Protein AF-0000000087012483 (afdb_homodimer)

Solvent-accessible surface area (backbone atoms only — not comparable to full-atom values): 18911 Å² total; per-residue (Å²): 105,86,63,21,48,59,68,62,51,49,51,54,40,42,76,71,65,31,48,69,44,49,36,60,58,48,49,50,57,49,41,77,72,64,53,55,91,88,57,47,68,70,56,48,56,51,48,49,29,72,75,67,32,78,27,38,59,44,54,59,42,57,66,71,64,53,92,84,65,82,42,78,41,77,44,74,79,42,26,54,54,24,52,55,52,50,44,75,79,40,86,75,82,41,72,32,49,40,30,27,54,71,58,17,49,50,57,53,50,68,69,42,58,88,79,49,81,71,51,69,64,56,55,50,52,52,51,50,50,44,37,71,58,26,29,13,45,40,53,66,57,16,62,40,74,46,71,42,80,74,53,72,67,57,35,50,52,56,50,51,54,51,51,54,62,71,73,102,104,87,65,20,50,60,69,60,51,49,50,54,40,43,75,73,66,30,48,71,47,49,34,62,58,48,50,48,56,50,40,77,74,64,53,56,91,88,56,48,69,71,56,46,55,50,49,48,30,72,73,66,31,77,27,38,59,44,54,59,43,56,67,70,63,52,92,83,64,81,43,76,41,78,44,73,79,42,26,53,53,24,52,56,52,47,43,76,80,40,85,75,83,42,74,33,52,41,32,28,55,70,58,17,51,50,57,52,48,69,71,40,58,88,80,49,84,71,51,69,64,57,56,51,49,52,50,51,50,44,36,72,58,26,30,11,45,40,54,65,57,17,61,41,75,46,71,43,80,76,53,72,68,57,33,50,53,56,50,50,55,52,51,54,63,71,72,104

Nearest PDB structures (foldseek):
  3lw7-assembly1_A  TM=9.403E-01  e=5.643E-17  Saccharolobus solfataricus 98/2
  3h0k-assembly1_A  TM=9.373E-01  e=6.757E-15  Saccharolobus solfataricus
  3h0k-assembly1_B  TM=9.427E-01  e=9.631E-15  Saccharolobus solfataricus
  6pk5-assembly1_C  TM=5.497E-01  e=5.421E-04  Methanotorris igneus
  6pk5-assembly2_F  TM=5.329E-01  e=7.727E-04  Methanotorris igneus

pLDDT: mean 94.52, std 8.35, range [51.34, 98.75]

InterPro domains:
  IPR027417 P-loop containing nucleoside triphosphate hydrolase [G3DSA:3.40.50.300] (1-167)
  IPR027417 P-loop containing nucleoside triphosphate hydrolase [SSF52540] (1-166)

Sequence (336 aa):
MPGSGKTLFANILREKGFYVISMGDVLRKRYEKEAKIGERMMDFAKRIREIYGEGVVARLSMEEITPTMSRIAFEGVRSLAEVDEFRRLGNPIIIAIHSPPSLRYQRMISRMRPDDSKNIEDLRRRDLDEIRLGIGGVIALADYIIINDSTIDEFKKRAEEIILRITKMPGSGKTLFANILREKGFYVISMGDVLRKRYEKEAKIGERMMDFAKRIREIYGEGVVARLSMEEITPTMSRIAFEGVRSLAEVDEFRRLGNPIIIAIHSPPSLRYQRMISRMRPDDSKNIEDLRRRDLDEIRLGIGGVIALADYIIINDSTIDEFKKRAEEIILRITK

Structure (mmCIF, N/CA/C/O backbone):
data_AF-0000000087012483-model_v1
#
loop_
_entity.id
_entity.type
_entity.pdbx_description
1 polymer 'AAA family ATPase'
#
loop_
_atom_site.group_PDB
_atom_site.id
_atom_site.type_symbol
_atom_site.label_atom_id
_atom_site.label_alt_id
_atom_site.label_comp_id
_atom_site.label_asym_id
_atom_site.label_entity_id
_atom_site.label_seq_id
_atom_site.pdbx_PDB_ins_code
_atom_site.Cartn_x
_atom_site.Cartn_y
_atom_site.Cartn_z
_atom_site.occupancy
_atom_site.B_iso_or_equiv
_atom_site.auth_seq_id
_atom_site.auth_comp_id
_atom_site.auth_asym_id
_atom_site.auth_atom_id
_atom_site.pdbx_PDB_model_num
ATOM 1 N N . MET A 1 1 ? -5.363 -6.18 -4.125 1 96.69 1 MET A N 1
ATOM 2 C CA . MET A 1 1 ? -6.668 -6.062 -3.477 1 96.69 1 MET A CA 1
ATOM 3 C C . MET A 1 1 ? -7.766 -6.672 -4.344 1 96.69 1 MET A C 1
ATOM 5 O O . MET A 1 1 ? -7.66 -6.68 -5.57 1 96.69 1 MET A O 1
ATOM 9 N N . PRO A 1 2 ? -8.828 -7.242 -3.717 1 94.69 2 PRO A N 1
ATOM 10 C CA . PRO A 1 2 ? -9.922 -7.793 -4.512 1 94.69 2 PRO A CA 1
ATOM 11 C C . PRO A 1 2 ? -10.547 -6.766 -5.449 1 94.69 2 PRO A C 1
ATOM 13 O O . PRO A 1 2 ? -10.781 -5.621 -5.051 1 94.69 2 PRO A O 1
ATOM 16 N N . GLY A 1 3 ? -10.734 -7.145 -6.688 1 94.94 3 GLY A N 1
ATOM 17 C CA . GLY A 1 3 ? -11.398 -6.273 -7.645 1 94.94 3 GLY A CA 1
ATOM 18 C C . GLY A 1 3 ? -10.453 -5.316 -8.336 1 94.94 3 GLY A C 1
ATOM 19 O O . GLY A 1 3 ? -10.883 -4.484 -9.141 1 94.94 3 GLY A O 1
ATOM 20 N N . SER A 1 4 ? -9.141 -5.402 -8.109 1 97.31 4 SER A N 1
ATOM 21 C CA . SER A 1 4 ? -8.18 -4.438 -8.633 1 97.31 4 SER A CA 1
ATOM 22 C C . SER A 1 4 ? -7.801 -4.754 -10.078 1 97.31 4 SER A C 1
ATOM 24 O O . SER A 1 4 ? -7.238 -3.908 -10.773 1 97.31 4 SER A O 1
ATOM 26 N N . GLY A 1 5 ? -8.008 -5.992 -10.578 1 96.12 5 GLY A N 1
ATOM 27 C CA . GLY A 1 5 ? -7.645 -6.375 -11.938 1 96.12 5 GLY A CA 1
ATOM 28 C C . GLY A 1 5 ? -6.418 -7.266 -12 1 96.12 5 GLY A C 1
ATOM 29 O O . GLY A 1 5 ? -5.797 -7.402 -13.055 1 96.12 5 GLY A O 1
ATOM 30 N N . LYS A 1 6 ? -6.059 -7.906 -10.93 1 95.88 6 LYS A N 1
ATOM 31 C CA . LYS A 1 6 ? -4.891 -8.781 -10.875 1 95.88 6 LYS A CA 1
ATOM 32 C C . LYS A 1 6 ? -5.035 -9.961 -11.828 1 95.88 6 LYS A C 1
ATOM 34 O O . LYS A 1 6 ? -4.07 -10.367 -12.477 1 95.88 6 LYS A O 1
ATOM 39 N N . THR A 1 7 ? -6.223 -10.539 -11.844 1 93.56 7 THR A N 1
ATOM 40 C CA . THR A 1 7 ? -6.465 -11.664 -12.734 1 93.56 7 THR A CA 1
ATOM 41 C C . THR A 1 7 ? -6.312 -11.25 -14.188 1 93.56 7 THR A C 1
ATOM 43 O O . THR A 1 7 ? -5.746 -11.984 -15 1 93.56 7 THR A O 1
ATOM 46 N N . LEU A 1 8 ? -6.848 -10.055 -14.484 1 96.19 8 LEU A N 1
ATOM 47 C CA . LEU A 1 8 ? -6.668 -9.508 -15.828 1 96.19 8 LEU A CA 1
ATOM 48 C C . LEU A 1 8 ? -5.184 -9.375 -16.156 1 96.19 8 LEU A C 1
ATOM 50 O O . LEU A 1 8 ? -4.754 -9.758 -17.25 1 96.19 8 LEU A O 1
ATOM 54 N N . PHE A 1 9 ? -4.41 -8.852 -15.273 1 98.5 9 PHE A N 1
ATOM 55 C CA . PHE A 1 9 ? -2.973 -8.711 -15.484 1 98.5 9 PHE A CA 1
ATOM 56 C C . PHE A 1 9 ? -2.316 -10.07 -15.664 1 98.5 9 PHE A C 1
ATOM 58 O O . PHE A 1 9 ? -1.442 -10.234 -16.516 1 98.5 9 PHE A O 1
ATOM 65 N N . ALA A 1 10 ? -2.703 -11.07 -14.852 1 97.94 10 ALA A N 1
ATOM 66 C CA . ALA A 1 10 ? -2.184 -12.43 -14.953 1 97.94 10 ALA A CA 1
ATOM 67 C C . ALA A 1 10 ? -2.41 -13 -16.359 1 97.94 10 ALA A C 1
ATOM 69 O O . ALA A 1 10 ? -1.522 -13.641 -16.922 1 97.94 10 ALA A O 1
ATOM 70 N N . ASN A 1 11 ? -3.543 -12.727 -16.859 1 97.88 11 ASN A N 1
ATOM 71 C CA . ASN A 1 11 ? -3.852 -13.195 -18.203 1 97.88 11 ASN A CA 1
ATOM 72 C C . ASN A 1 11 ? -2.951 -12.531 -19.234 1 97.88 11 ASN A C 1
ATOM 74 O O . ASN A 1 11 ? -2.494 -13.188 -20.172 1 97.88 11 ASN A O 1
ATOM 78 N N . ILE A 1 12 ? -2.73 -11.25 -19.125 1 98.25 12 ILE A N 1
ATOM 79 C CA . ILE A 1 12 ? -1.842 -10.523 -20.031 1 98.25 12 ILE A CA 1
ATOM 80 C C . ILE A 1 12 ? -0.433 -11.109 -19.938 1 98.25 12 ILE A C 1
ATOM 82 O O . ILE A 1 12 ? 0.234 -11.289 -20.969 1 98.25 12 ILE A O 1
ATOM 86 N N . LEU A 1 13 ? 0.025 -11.453 -18.703 1 98.31 13 LEU A N 1
ATOM 87 C CA . LEU A 1 13 ? 1.33 -12.078 -18.531 1 98.31 13 LEU A CA 1
ATOM 88 C C . LEU A 1 13 ? 1.405 -13.406 -19.266 1 98.31 13 LEU A C 1
ATOM 90 O O . LEU A 1 13 ? 2.4 -13.695 -19.938 1 98.31 13 LEU A O 1
ATOM 94 N N . ARG A 1 14 ? 0.333 -14.188 -19.156 1 97.81 14 ARG A N 1
ATOM 95 C CA . ARG A 1 14 ? 0.292 -15.461 -19.859 1 97.81 14 ARG A CA 1
ATOM 96 C C . ARG A 1 14 ? 0.418 -15.266 -21.375 1 97.81 14 ARG A C 1
ATOM 98 O O . ARG A 1 14 ? 1.169 -15.984 -22.031 1 97.81 14 ARG A O 1
ATOM 105 N N . GLU A 1 15 ? -0.312 -14.289 -21.859 1 97.25 15 GLU A N 1
ATOM 106 C CA . GLU A 1 15 ? -0.27 -13.977 -23.281 1 97.25 15 GLU A CA 1
ATOM 107 C C . GLU A 1 15 ? 1.135 -13.57 -23.719 1 97.25 15 GLU A C 1
ATOM 109 O O . GLU A 1 15 ? 1.497 -13.719 -24.875 1 97.25 15 GLU A O 1
ATOM 114 N N . LYS A 1 16 ? 1.939 -13.047 -22.797 1 96.5 16 LYS A N 1
ATOM 115 C CA . LYS A 1 16 ? 3.293 -12.594 -23.094 1 96.5 16 LYS A CA 1
ATOM 116 C C . LYS A 1 16 ? 4.32 -13.68 -22.797 1 96.5 16 LYS A C 1
ATOM 118 O O . LYS A 1 16 ? 5.523 -13.414 -22.766 1 96.5 16 LYS A O 1
ATOM 123 N N . GLY A 1 17 ? 3.9 -14.898 -22.469 1 95.69 17 GLY A N 1
ATOM 124 C CA . GLY A 1 17 ? 4.781 -16.047 -22.359 1 95.69 17 GLY A CA 1
ATOM 125 C C . GLY A 1 17 ? 5.191 -16.375 -20.938 1 95.69 17 GLY A C 1
ATOM 126 O O . GLY A 1 17 ? 6.051 -17.219 -20.719 1 95.69 17 GLY A O 1
ATOM 127 N N . PHE A 1 18 ? 4.605 -15.734 -19.969 1 97.75 18 PHE A N 1
ATOM 128 C CA . PHE A 1 18 ? 4.914 -16.047 -18.578 1 97.75 18 PHE A CA 1
ATOM 129 C C . PHE A 1 18 ? 4.141 -17.281 -18.109 1 97.75 18 PHE A C 1
ATOM 131 O O . PHE A 1 18 ? 2.98 -17.469 -18.484 1 97.75 18 PHE A O 1
ATOM 138 N N . TYR A 1 19 ? 4.773 -18.062 -17.344 1 97.94 19 TYR A N 1
ATOM 139 C CA . TYR A 1 19 ? 4.07 -19.047 -16.531 1 97.94 19 TYR A CA 1
ATOM 140 C C . TYR A 1 19 ? 3.529 -18.422 -15.258 1 97.94 19 TYR A C 1
ATOM 142 O O . TYR A 1 19 ? 4.301 -18 -14.391 1 97.94 19 TYR A O 1
ATOM 150 N N . VAL A 1 20 ? 2.232 -18.359 -15.141 1 98.38 20 VAL A N 1
ATOM 151 C CA . VAL A 1 20 ? 1.621 -17.703 -13.984 1 98.38 20 VAL A CA 1
ATOM 152 C C . VAL A 1 20 ? 1.144 -18.766 -12.992 1 98.38 20 VAL A C 1
ATOM 154 O O . VAL A 1 20 ? 0.352 -19.641 -13.344 1 98.38 20 VAL A O 1
ATOM 157 N N . ILE A 1 21 ? 1.655 -18.688 -11.789 1 98.31 21 ILE A N 1
ATOM 158 C CA . ILE A 1 21 ? 1.234 -19.547 -10.688 1 98.31 21 ILE A CA 1
ATOM 159 C C . ILE A 1 21 ? 0.296 -18.781 -9.766 1 98.31 21 ILE A C 1
ATOM 161 O O . ILE A 1 21 ? 0.705 -17.812 -9.117 1 98.31 21 ILE A O 1
ATOM 165 N N . SER A 1 22 ? -0.924 -19.188 -9.75 1 98.12 22 SER A N 1
ATOM 166 C CA . SER A 1 22 ? -1.911 -18.609 -8.852 1 98.12 22 SER A CA 1
ATOM 167 C C . SER A 1 22 ? -1.77 -19.156 -7.434 1 98.12 22 SER A C 1
ATOM 169 O O . SER A 1 22 ? -2.027 -20.344 -7.191 1 98.12 22 SER A O 1
ATOM 171 N N . MET A 1 23 ? -1.488 -18.266 -6.539 1 98.12 23 MET A N 1
ATOM 172 C CA . MET A 1 23 ? -1.256 -18.703 -5.164 1 98.12 23 MET A CA 1
ATOM 173 C C . MET A 1 23 ? -2.557 -19.156 -4.508 1 98.1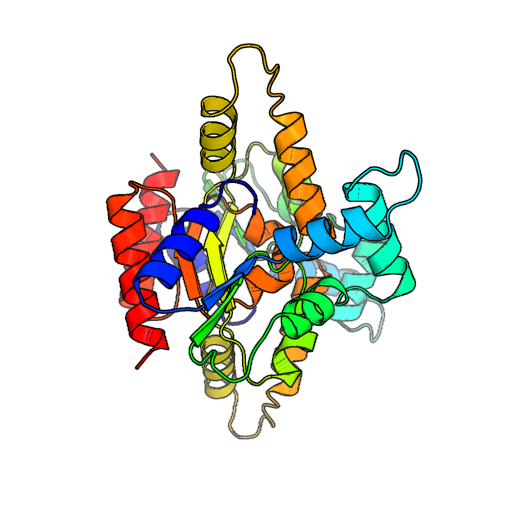2 23 MET A C 1
ATOM 175 O O . MET A 1 23 ? -2.553 -20.047 -3.662 1 98.12 23 MET A O 1
ATOM 179 N N . GLY A 1 24 ? -3.629 -18.547 -4.922 1 96.94 24 GLY A N 1
ATOM 180 C CA . GLY A 1 24 ? -4.926 -19 -4.457 1 96.94 24 GLY A CA 1
ATOM 181 C C . GLY A 1 24 ? -5.246 -20.422 -4.887 1 96.94 24 GLY A C 1
ATOM 182 O O . GLY A 1 24 ? -5.781 -21.203 -4.098 1 96.94 24 GLY A O 1
ATOM 183 N N . ASP A 1 25 ? -4.926 -20.734 -6.133 1 97.38 25 ASP A N 1
ATOM 184 C CA . ASP A 1 25 ? -5.152 -22.078 -6.645 1 97.38 25 ASP A CA 1
ATOM 185 C C . ASP A 1 25 ? -4.301 -23.094 -5.891 1 97.38 25 ASP A C 1
ATOM 187 O O . ASP A 1 25 ? -4.766 -24.203 -5.582 1 97.38 25 ASP A O 1
ATOM 191 N N . VAL A 1 26 ? -3.086 -22.703 -5.625 1 98.06 26 VAL A N 1
ATOM 192 C CA . VAL A 1 26 ? -2.186 -23.594 -4.891 1 98.06 26 VAL A CA 1
ATOM 193 C C . VAL A 1 26 ? -2.754 -23.875 -3.502 1 98.06 26 VAL A C 1
ATOM 195 O O . VAL A 1 26 ? -2.764 -25.016 -3.045 1 98.06 26 VAL A O 1
ATOM 198 N N . LEU A 1 27 ? -3.209 -22.812 -2.83 1 97.75 27 LEU A N 1
ATOM 199 C CA . LEU A 1 27 ? -3.811 -22.953 -1.508 1 97.75 27 LEU A CA 1
ATOM 200 C C . LEU A 1 27 ? -5.051 -23.844 -1.568 1 97.75 27 LEU A C 1
ATOM 202 O O . LEU A 1 27 ? -5.258 -24.688 -0.693 1 97.75 27 LEU A O 1
ATOM 206 N N . ARG A 1 28 ? -5.852 -23.625 -2.576 1 97.5 28 ARG A N 1
ATOM 207 C CA . ARG A 1 28 ? -7.066 -24.406 -2.746 1 97.5 28 ARG A CA 1
ATOM 208 C C . ARG A 1 28 ? -6.738 -25.891 -2.908 1 97.5 28 ARG A C 1
ATOM 210 O O . ARG A 1 28 ? -7.398 -26.75 -2.314 1 97.5 28 ARG A O 1
ATOM 217 N N . LYS A 1 29 ? -5.773 -26.188 -3.75 1 97.31 29 LYS A N 1
ATOM 218 C CA . LYS A 1 29 ? -5.336 -27.562 -3.938 1 97.31 29 LYS A CA 1
ATOM 219 C C . LYS A 1 29 ? -4.941 -28.203 -2.607 1 97.31 29 LYS A C 1
ATOM 221 O O . LYS A 1 29 ? -5.309 -29.344 -2.326 1 97.31 29 LYS A O 1
ATOM 226 N N . ARG A 1 30 ? -4.191 -27.469 -1.792 1 97.12 30 ARG A N 1
ATOM 227 C CA . ARG A 1 30 ? -3.768 -27.969 -0.486 1 97.12 30 ARG A CA 1
ATOM 228 C C . ARG A 1 30 ? -4.961 -28.141 0.447 1 97.12 30 ARG A C 1
ATOM 230 O O . ARG A 1 30 ? -5.023 -29.109 1.216 1 97.12 30 ARG A O 1
ATOM 237 N N . TYR A 1 31 ? -5.836 -27.203 0.413 1 97.56 31 TYR A N 1
ATOM 238 C CA . TYR A 1 31 ? -7.07 -27.25 1.192 1 97.56 31 TYR A CA 1
ATOM 239 C C . TYR A 1 31 ? -7.844 -28.531 0.907 1 97.56 31 TYR A C 1
ATOM 241 O O . TYR A 1 31 ? -8.289 -29.219 1.832 1 97.56 31 TYR A O 1
ATOM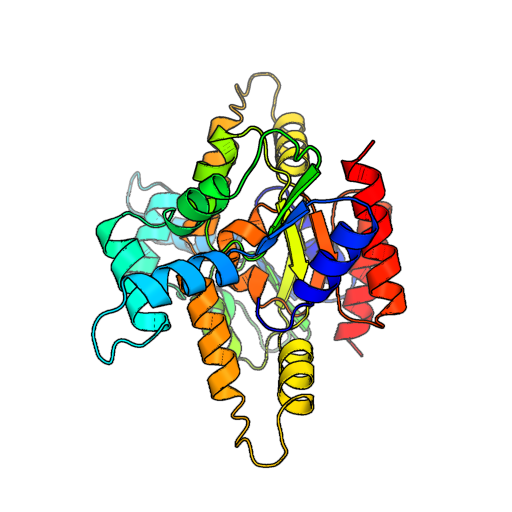 249 N N . GLU A 1 32 ? -8.055 -28.875 -0.332 1 96.94 32 GLU A N 1
ATOM 250 C CA . GLU A 1 32 ? -8.805 -30.062 -0.75 1 96.94 32 GLU A CA 1
ATOM 251 C C . GLU A 1 32 ? -8.164 -31.328 -0.204 1 96.94 32 GLU A C 1
ATOM 253 O O . GLU A 1 32 ? -8.859 -32.312 0.068 1 96.94 32 GLU A O 1
ATOM 258 N N . LYS A 1 33 ? -6.926 -31.281 0.022 1 95.81 33 LYS A N 1
ATOM 259 C CA . LYS A 1 33 ? -6.191 -32.469 0.445 1 95.81 33 LYS A CA 1
ATOM 260 C C . LYS A 1 33 ? -6.141 -32.562 1.967 1 95.81 33 LYS A C 1
ATOM 262 O O . LYS A 1 33 ? -6.184 -33.656 2.523 1 95.81 33 LYS A O 1
ATOM 267 N N . GLU A 1 34 ? -6.066 -31.391 2.619 1 96 34 GLU A N 1
ATOM 268 C CA . GLU A 1 34 ? -5.645 -31.453 4.016 1 96 34 GLU A CA 1
ATOM 269 C C . GLU A 1 34 ? -6.695 -30.828 4.934 1 96 34 GLU A C 1
ATOM 271 O O . GLU A 1 34 ? -6.578 -30.906 6.156 1 96 34 GLU A O 1
ATOM 276 N N . ALA A 1 35 ? -7.668 -30.203 4.352 1 95.38 35 ALA A N 1
ATOM 277 C CA . ALA A 1 35 ? -8.633 -29.516 5.199 1 95.38 35 ALA A CA 1
ATOM 278 C C . ALA A 1 35 ? -9.352 -30.484 6.121 1 95.38 35 ALA A C 1
ATOM 280 O O . ALA A 1 35 ? -9.625 -31.625 5.742 1 95.38 35 ALA A O 1
ATOM 281 N N . LYS A 1 36 ? -9.688 -30.047 7.324 1 95.25 36 LYS A N 1
ATOM 282 C CA . LYS A 1 36 ? -10.531 -30.812 8.234 1 95.25 36 LYS A CA 1
ATOM 283 C C . LYS A 1 36 ? -11.984 -30.812 7.785 1 95.25 36 LYS A C 1
ATOM 285 O O . LYS A 1 36 ? -12.406 -29.922 7.047 1 95.25 36 LYS A O 1
ATOM 290 N N . ILE A 1 37 ? -12.711 -31.734 8.312 1 94.25 37 ILE A N 1
ATOM 291 C CA . ILE A 1 37 ? -14.125 -31.812 7.969 1 94.25 37 ILE A CA 1
ATOM 292 C C . ILE A 1 37 ? -14.836 -30.531 8.438 1 94.25 37 ILE A C 1
ATOM 294 O O . ILE A 1 37 ? -14.75 -30.172 9.609 1 94.25 37 ILE A O 1
ATOM 298 N N . GLY A 1 38 ? -15.445 -29.875 7.48 1 94.38 38 GLY A N 1
ATOM 299 C CA . GLY A 1 38 ? -16.234 -28.703 7.812 1 94.38 38 GLY A CA 1
ATOM 300 C C . GLY A 1 38 ? -15.406 -27.422 7.879 1 94.38 38 GLY A C 1
ATOM 301 O O . GLY A 1 38 ? -15.938 -26.344 8.109 1 94.38 38 GLY A O 1
ATOM 302 N N . GLU A 1 39 ? -14.133 -27.547 7.711 1 96.31 39 GLU A N 1
ATOM 303 C CA . GLU A 1 39 ? -13.25 -26.391 7.754 1 96.31 39 GLU A CA 1
ATOM 304 C C . GLU A 1 39 ? -13.438 -25.5 6.523 1 96.31 39 GLU A C 1
ATOM 306 O O . GLU A 1 39 ? -13.414 -26 5.395 1 96.31 39 GLU A O 1
ATOM 311 N N . ARG A 1 40 ? -13.664 -24.281 6.863 1 94.62 40 ARG A N 1
ATOM 312 C CA . ARG A 1 40 ? -13.766 -23.344 5.758 1 94.62 40 ARG A CA 1
ATOM 313 C C . ARG A 1 40 ? -12.383 -22.984 5.211 1 94.62 40 ARG A C 1
ATOM 315 O O . ARG A 1 40 ? -11.383 -23.094 5.926 1 94.62 40 ARG A O 1
ATOM 322 N N . MET A 1 41 ? -12.297 -22.5 3.963 1 93.94 41 MET A N 1
ATOM 323 C CA . MET A 1 41 ? -11.047 -22.156 3.291 1 93.94 41 MET A CA 1
ATOM 324 C C . MET A 1 41 ? -10.289 -21.094 4.07 1 93.94 41 MET A C 1
ATOM 326 O O . MET A 1 41 ? -9.07 -21.188 4.25 1 93.94 41 MET A O 1
ATOM 330 N N . MET A 1 42 ? -11.016 -20.109 4.469 1 91.19 42 MET A N 1
ATOM 331 C CA . MET A 1 42 ? -10.398 -19.016 5.199 1 91.19 42 MET A CA 1
ATOM 332 C C . MET A 1 42 ? -9.781 -19.5 6.504 1 91.19 42 MET A C 1
ATOM 334 O O . MET A 1 42 ? -8.703 -19.062 6.891 1 91.19 42 MET A O 1
ATOM 338 N N . ASP A 1 43 ? -10.453 -20.391 7.152 1 94.94 43 ASP A N 1
ATOM 339 C CA . ASP A 1 43 ? -9.938 -20.953 8.398 1 94.94 43 ASP A CA 1
ATOM 340 C C . ASP A 1 43 ? -8.719 -21.828 8.133 1 94.94 43 ASP A C 1
ATOM 342 O O . ASP A 1 43 ? -7.766 -21.828 8.914 1 94.94 43 ASP A O 1
ATOM 346 N N . PHE A 1 44 ? -8.82 -22.609 7.078 1 97.25 44 PHE A N 1
ATOM 347 C CA . PHE A 1 44 ? -7.691 -23.438 6.68 1 97.25 44 PHE A CA 1
ATOM 348 C C . PHE A 1 44 ? -6.469 -22.578 6.391 1 97.25 44 PHE A C 1
ATOM 350 O O . PHE A 1 44 ? -5.367 -22.875 6.863 1 97.25 44 PHE A O 1
ATOM 357 N N . ALA A 1 45 ? -6.645 -21.5 5.637 1 96.38 45 ALA A N 1
ATOM 358 C CA . ALA A 1 45 ? -5.566 -20.578 5.301 1 96.38 45 ALA A CA 1
ATOM 359 C C . ALA A 1 45 ? -4.914 -2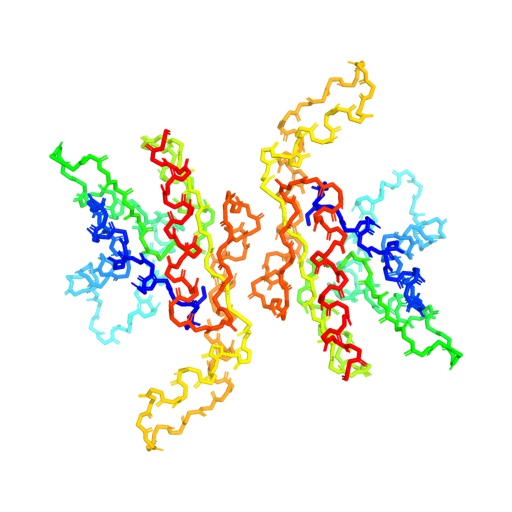0.016 6.559 1 96.38 45 ALA A C 1
ATOM 361 O O . ALA A 1 45 ? -3.688 -19.953 6.652 1 96.38 45 ALA A O 1
ATOM 362 N N . LYS A 1 46 ? -5.734 -19.641 7.465 1 95.38 46 LYS A N 1
ATOM 363 C CA . LYS A 1 46 ? -5.242 -19.109 8.734 1 95.38 46 LYS A CA 1
ATOM 364 C C . LYS A 1 46 ? -4.453 -20.156 9.5 1 95.38 46 LYS A C 1
ATOM 366 O O . LYS A 1 46 ? -3.363 -19.891 10.008 1 95.38 46 LYS A O 1
ATOM 371 N N . ARG A 1 47 ? -5.023 -21.344 9.547 1 96.69 47 ARG A N 1
ATOM 372 C CA . ARG A 1 47 ? -4.41 -22.438 10.297 1 96.69 47 ARG A CA 1
ATOM 373 C C . ARG A 1 47 ? -3.031 -22.781 9.734 1 96.69 47 ARG A C 1
ATOM 375 O O . ARG A 1 47 ? -2.064 -22.906 10.492 1 96.69 47 ARG A O 1
ATOM 382 N N . ILE A 1 48 ? -2.887 -22.922 8.469 1 97 48 ILE A N 1
ATOM 383 C CA . ILE A 1 48 ? -1.611 -23.344 7.902 1 97 48 ILE A CA 1
ATOM 384 C C . ILE A 1 48 ? -0.576 -22.234 8.086 1 97 48 ILE A C 1
ATOM 386 O O . ILE A 1 48 ? 0.611 -22.516 8.273 1 97 48 ILE A O 1
ATOM 390 N N . ARG A 1 49 ? -0.954 -20.984 8.039 1 96.81 49 ARG A N 1
ATOM 391 C CA . ARG A 1 49 ? -0.035 -19.875 8.312 1 96.81 49 ARG A CA 1
ATOM 392 C C . ARG A 1 49 ? 0.426 -19.906 9.766 1 96.81 49 ARG A C 1
ATOM 394 O O . ARG A 1 49 ? 1.581 -19.594 10.062 1 96.81 49 ARG A O 1
ATOM 401 N N . GLU A 1 50 ? -0.493 -20.234 10.68 1 96.75 50 GLU A N 1
ATOM 402 C CA . GLU A 1 50 ? -0.156 -20.328 12.094 1 96.75 50 GLU A CA 1
ATOM 403 C C . GLU A 1 50 ? 0.847 -21.453 12.352 1 96.75 50 GLU A C 1
ATOM 405 O O . GLU A 1 50 ? 1.765 -21.312 13.156 1 96.75 50 GLU A O 1
ATOM 410 N N . ILE A 1 51 ? 0.659 -22.531 1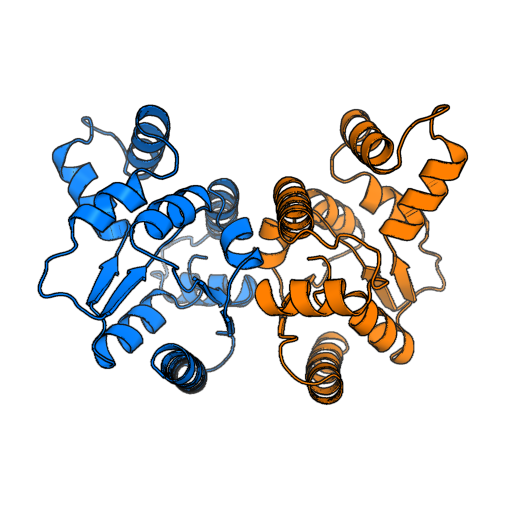1.633 1 97 51 ILE A N 1
ATOM 411 C CA . ILE A 1 51 ? 1.471 -23.719 11.852 1 97 51 ILE A CA 1
ATOM 412 C C . ILE A 1 51 ? 2.805 -23.578 11.125 1 97 51 ILE A C 1
ATOM 414 O O . ILE A 1 51 ? 3.861 -23.875 11.688 1 97 51 ILE A O 1
ATOM 418 N N . TYR A 1 52 ? 2.795 -23.109 9.859 1 97.56 52 TYR A N 1
ATOM 419 C CA . TYR A 1 52 ? 3.975 -23.219 9.008 1 97.56 52 TYR A CA 1
ATOM 420 C C . TYR A 1 52 ? 4.59 -21.859 8.75 1 97.56 52 TYR A C 1
ATOM 422 O O . TYR A 1 52 ? 5.648 -21.75 8.125 1 97.56 52 TYR A O 1
ATOM 430 N N . GLY A 1 53 ? 3.953 -20.781 9.219 1 97.56 53 GLY A N 1
ATOM 431 C CA . GLY A 1 53 ? 4.465 -19.422 9.039 1 97.56 53 GLY A CA 1
ATOM 432 C C . GLY A 1 53 ? 3.748 -18.656 7.949 1 97.56 53 GLY A C 1
ATOM 433 O O . GLY A 1 53 ? 3.084 -19.25 7.098 1 97.56 53 GLY A O 1
ATOM 434 N N . GLU A 1 54 ? 3.941 -17.359 7.922 1 97.31 54 GLU A N 1
ATOM 435 C CA . GLU A 1 54 ? 3.217 -16.453 7.043 1 97.31 54 GLU A CA 1
ATOM 436 C C . GLU A 1 54 ? 3.627 -16.641 5.586 1 97.31 54 GLU A C 1
ATOM 438 O O . GLU A 1 54 ? 2.9 -16.25 4.672 1 97.31 54 GLU A O 1
ATOM 443 N N . GLY A 1 55 ? 4.715 -17.266 5.34 1 98.19 55 GLY A N 1
ATOM 444 C CA . GLY A 1 55 ? 5.23 -17.453 3.992 1 98.19 55 GLY A CA 1
ATOM 445 C C . GLY A 1 55 ? 4.852 -18.781 3.383 1 98.19 55 GLY A C 1
ATOM 446 O O . GLY A 1 55 ? 5.316 -19.125 2.295 1 98.19 55 GLY A O 1
ATOM 447 N N . VAL A 1 56 ? 4 -19.531 4.027 1 98.38 56 VAL A N 1
ATOM 448 C CA . VAL A 1 56 ? 3.773 -20.938 3.684 1 98.38 56 VAL A CA 1
ATOM 449 C C . VAL A 1 56 ? 3.178 -21.031 2.281 1 98.38 56 VAL A C 1
ATOM 451 O O . VAL A 1 56 ? 3.549 -21.906 1.501 1 98.38 56 VAL A O 1
ATOM 454 N N . VAL A 1 57 ? 2.271 -20.188 1.941 1 98.38 57 VAL A N 1
ATOM 455 C CA . VAL A 1 57 ? 1.611 -20.281 0.644 1 98.38 57 VAL A CA 1
ATOM 456 C C . VAL A 1 57 ? 2.617 -20 -0.471 1 98.38 57 VAL A C 1
ATOM 458 O O . VAL A 1 57 ? 2.547 -20.609 -1.545 1 98.38 57 VAL A O 1
ATOM 461 N N . ALA A 1 58 ? 3.514 -19.078 -0.225 1 98.69 58 ALA A N 1
ATOM 462 C CA . ALA A 1 58 ? 4.594 -18.844 -1.177 1 98.69 58 ALA A CA 1
ATOM 463 C C . ALA A 1 58 ? 5.457 -20.078 -1.36 1 98.69 58 ALA A C 1
ATOM 465 O O . ALA A 1 58 ? 5.793 -20.453 -2.488 1 98.69 58 ALA A O 1
ATOM 466 N N . ARG A 1 59 ? 5.809 -20.734 -0.282 1 98.44 59 ARG A N 1
ATOM 467 C CA . ARG A 1 59 ? 6.613 -21.953 -0.363 1 98.44 59 ARG A CA 1
ATOM 468 C C . ARG A 1 59 ? 5.895 -23.031 -1.172 1 98.44 59 ARG A C 1
ATOM 470 O O . ARG A 1 59 ? 6.5 -23.672 -2.033 1 98.44 59 ARG A O 1
ATOM 477 N N . LEU A 1 60 ? 4.625 -23.203 -0.861 1 98.31 60 LEU A N 1
ATOM 478 C CA . LEU A 1 60 ? 3.822 -24.156 -1.616 1 98.31 60 LEU A CA 1
ATOM 479 C C . LEU A 1 60 ? 3.795 -23.797 -3.098 1 98.31 60 LEU A C 1
ATOM 481 O O . LEU A 1 60 ? 3.879 -24.672 -3.957 1 98.31 60 LEU A O 1
ATOM 485 N N . SER A 1 61 ? 3.686 -22.531 -3.398 1 98.62 61 SER A N 1
ATOM 486 C CA . SER A 1 61 ? 3.633 -22.062 -4.777 1 98.62 61 SER A CA 1
ATOM 487 C C . SER A 1 61 ? 4.945 -22.312 -5.504 1 98.62 61 SER A C 1
ATOM 489 O O . SER A 1 61 ? 4.949 -22.641 -6.691 1 98.62 61 SER A O 1
ATOM 491 N N . MET A 1 62 ? 6.031 -22.203 -4.805 1 98.06 62 MET A N 1
ATOM 492 C CA . MET A 1 62 ? 7.348 -22.438 -5.391 1 98.06 62 MET A CA 1
ATOM 493 C C . MET A 1 62 ? 7.516 -23.891 -5.781 1 98.06 62 MET A C 1
ATOM 495 O O . MET A 1 62 ? 8.273 -24.219 -6.699 1 98.06 62 MET A O 1
ATOM 499 N N . GLU A 1 63 ? 6.82 -24.75 -5.09 1 97.44 63 GLU A N 1
ATOM 500 C CA . GLU A 1 63 ? 6.875 -26.188 -5.395 1 97.44 63 GLU A CA 1
ATOM 501 C C . GLU A 1 63 ? 6.254 -26.484 -6.758 1 97.44 63 GLU A C 1
ATOM 503 O O . GLU A 1 63 ? 6.48 -27.547 -7.328 1 97.44 63 GLU A O 1
ATOM 508 N N . GLU A 1 64 ? 5.453 -25.547 -7.238 1 97.56 64 GLU A N 1
ATOM 509 C CA . GLU A 1 64 ? 4.797 -25.734 -8.523 1 97.56 64 GLU A CA 1
ATOM 510 C C . GLU A 1 64 ? 5.758 -25.469 -9.68 1 97.56 64 GLU A C 1
ATOM 512 O O . GLU A 1 64 ? 5.453 -25.781 -10.836 1 97.56 64 GLU A O 1
ATOM 517 N N . ILE A 1 65 ? 6.91 -24.891 -9.422 1 97.25 65 ILE A N 1
ATOM 518 C CA . ILE A 1 65 ? 7.879 -24.531 -10.445 1 97.25 65 ILE A CA 1
ATOM 519 C C . ILE A 1 65 ? 8.5 -25.797 -11.039 1 97.25 65 ILE A C 1
ATOM 521 O O . ILE A 1 65 ? 8.898 -26.703 -10.305 1 97.25 65 ILE A O 1
ATOM 525 N N . THR A 1 66 ? 8.602 -25.859 -12.336 1 95.94 66 THR A N 1
ATOM 526 C CA . THR A 1 66 ? 9.312 -26.922 -13.039 1 95.94 66 THR A CA 1
ATOM 527 C C . THR A 1 66 ? 10.539 -26.375 -13.758 1 95.94 66 THR A C 1
ATOM 529 O O . THR A 1 66 ? 10.602 -25.172 -14.062 1 95.94 66 THR A O 1
ATOM 532 N N . PRO A 1 67 ? 11.523 -27.172 -14.109 1 92.75 67 PRO A N 1
ATOM 533 C CA . PRO A 1 67 ? 12.75 -26.703 -14.758 1 92.75 67 PRO A CA 1
ATOM 534 C C . PRO A 1 67 ? 12.5 -26.078 -16.125 1 92.75 67 PRO A C 1
ATOM 536 O O . PRO A 1 67 ? 13.336 -25.328 -16.625 1 92.75 67 PRO A O 1
ATOM 539 N N . THR A 1 68 ? 11.422 -26.328 -16.703 1 92.88 68 THR A N 1
ATOM 540 C CA . THR A 1 68 ? 11.141 -25.859 -18.062 1 92.88 68 THR A CA 1
ATOM 541 C C . THR A 1 68 ? 10.57 -24.438 -18.016 1 92.88 68 THR A C 1
ATOM 543 O O . THR A 1 68 ? 10.484 -23.766 -19.047 1 92.88 68 THR A O 1
ATOM 546 N N . MET A 1 69 ? 10.188 -24.094 -16.812 1 93 69 MET A N 1
ATOM 547 C CA . MET A 1 69 ? 9.586 -22.766 -16.703 1 93 69 MET A CA 1
ATOM 548 C C . MET A 1 69 ? 10.664 -21.688 -16.672 1 93 69 MET A C 1
ATOM 550 O O . MET A 1 69 ? 11.594 -21.75 -15.859 1 93 69 MET A O 1
ATOM 554 N N . SER A 1 70 ? 10.617 -20.703 -17.562 1 88.31 70 SER A N 1
ATOM 555 C CA . SER A 1 70 ? 11.648 -19.672 -17.625 1 88.31 70 SER A CA 1
ATOM 556 C C . SER A 1 70 ? 11.109 -18.328 -17.141 1 88.31 70 SER A C 1
ATOM 558 O O . SER A 1 70 ? 11.828 -17.562 -16.484 1 88.31 70 SER A O 1
ATOM 560 N N . ARG A 1 71 ? 9.992 -17.922 -17.484 1 94.38 71 ARG A N 1
ATOM 561 C CA . ARG A 1 71 ? 9.352 -16.688 -17.047 1 94.38 71 ARG A CA 1
ATOM 562 C C . ARG A 1 71 ? 8.188 -16.969 -16.109 1 94.38 71 ARG A C 1
ATOM 564 O O . ARG A 1 71 ? 7.094 -17.344 -16.562 1 94.38 71 ARG A O 1
ATOM 571 N N . ILE A 1 72 ? 8.477 -16.75 -14.734 1 97.62 72 ILE A N 1
ATOM 572 C CA . ILE A 1 72 ? 7.496 -17.172 -13.742 1 97.62 72 ILE A CA 1
ATOM 573 C C . ILE A 1 72 ? 6.91 -15.938 -13.047 1 97.62 72 ILE A C 1
ATOM 575 O O . ILE A 1 72 ? 7.637 -15.008 -12.703 1 97.62 72 ILE A O 1
ATOM 579 N N . ALA A 1 73 ? 5.668 -15.922 -12.953 1 98.19 73 ALA A N 1
ATOM 580 C CA . ALA A 1 73 ? 4.965 -14.914 -12.164 1 98.19 73 ALA A CA 1
ATOM 581 C C . ALA A 1 73 ? 4.082 -15.562 -11.102 1 98.19 73 ALA A C 1
ATOM 583 O O . ALA A 1 73 ? 3.334 -16.5 -11.398 1 98.19 73 ALA A O 1
ATOM 584 N N . PHE A 1 74 ? 4.164 -15.109 -9.867 1 98.5 74 PHE A N 1
ATOM 585 C CA . PHE A 1 74 ? 3.268 -15.516 -8.797 1 98.5 74 PHE A CA 1
ATOM 586 C C . PHE A 1 74 ? 2.15 -14.5 -8.609 1 98.5 74 PHE A C 1
ATOM 588 O O . PHE A 1 74 ? 2.414 -13.312 -8.406 1 98.5 74 PHE A O 1
ATOM 595 N N . GLU A 1 75 ? 0.936 -14.898 -8.75 1 98.44 75 GLU A N 1
ATOM 596 C CA . GLU A 1 75 ?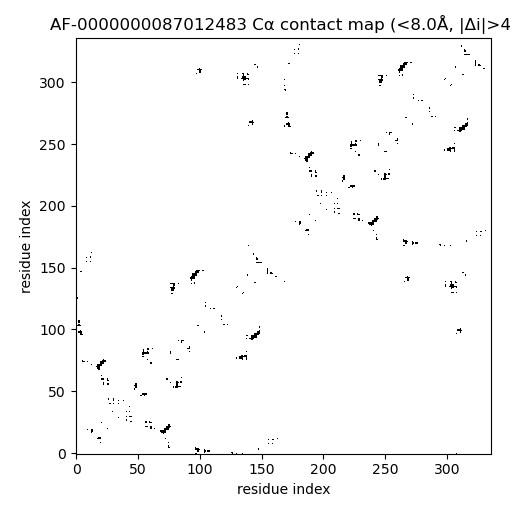 -0.231 -14.031 -8.609 1 98.44 75 GLU A CA 1
ATOM 597 C C . GLU A 1 75 ? -0.926 -14.25 -7.273 1 98.44 75 GLU A C 1
ATOM 599 O O . GLU A 1 75 ? -1.251 -15.383 -6.91 1 98.44 75 GLU A O 1
ATOM 604 N N . GLY A 1 76 ? -1.111 -13.188 -6.578 1 97.75 76 GLY A N 1
ATOM 605 C CA . GLY A 1 76 ? -1.88 -13.258 -5.348 1 97.75 76 GLY A CA 1
ATOM 606 C C . GLY A 1 76 ? -1.019 -13.195 -4.098 1 97.75 76 GLY A C 1
ATOM 607 O O . GLY A 1 76 ? -1.322 -13.836 -3.092 1 97.75 76 GLY A O 1
ATOM 608 N N . VAL A 1 77 ? 0.069 -12.492 -4.164 1 98.06 77 VAL A N 1
ATOM 609 C CA . VAL A 1 77 ? 0.924 -12.281 -3 1 98.06 77 VAL A CA 1
ATOM 610 C C . VAL A 1 77 ? 0.167 -11.477 -1.942 1 98.06 77 VAL A C 1
ATOM 612 O O . VAL A 1 77 ? -0.553 -10.531 -2.27 1 98.06 77 VAL A O 1
ATOM 615 N N . ARG A 1 78 ? 0.404 -11.852 -0.661 1 96.56 78 ARG A N 1
ATOM 616 C CA . ARG A 1 78 ? -0.448 -11.227 0.348 1 96.56 78 ARG A CA 1
ATOM 617 C C . ARG A 1 78 ? 0.389 -10.562 1.435 1 96.56 78 ARG A C 1
ATOM 619 O O . ARG A 1 78 ? -0.126 -9.766 2.221 1 96.56 78 ARG A O 1
ATOM 626 N N . SER A 1 79 ? 1.691 -10.875 1.526 1 97.75 79 SER A N 1
ATOM 627 C CA . SER A 1 79 ? 2.494 -10.32 2.615 1 97.75 79 SER A CA 1
ATOM 628 C C . SER A 1 79 ? 3.969 -10.25 2.232 1 97.75 79 SER A C 1
ATOM 630 O O . SER A 1 79 ? 4.398 -10.891 1.274 1 97.75 79 SER A O 1
ATOM 632 N N . LEU A 1 80 ? 4.691 -9.484 2.998 1 97.88 80 LEU A N 1
ATOM 633 C CA . LEU A 1 80 ? 6.129 -9.383 2.789 1 97.88 80 LEU A CA 1
ATOM 634 C C . LEU A 1 80 ? 6.824 -10.695 3.156 1 97.88 80 LEU A C 1
ATOM 636 O O . LEU A 1 80 ? 7.879 -11.016 2.607 1 97.88 80 LEU A O 1
ATOM 640 N N . ALA A 1 81 ? 6.27 -11.445 4.086 1 98 81 ALA A N 1
ATOM 641 C CA . ALA A 1 81 ? 6.816 -12.758 4.402 1 98 81 ALA A CA 1
ATOM 642 C C . ALA A 1 81 ? 6.848 -13.648 3.164 1 98 81 ALA A C 1
ATOM 644 O O . ALA A 1 81 ? 7.797 -14.414 2.965 1 98 81 ALA A O 1
ATOM 645 N N . GLU A 1 82 ? 5.82 -13.562 2.375 1 98.44 82 GLU A N 1
ATOM 646 C CA . GLU A 1 82 ? 5.777 -14.328 1.134 1 98.44 82 GLU A CA 1
ATOM 647 C C . GLU A 1 82 ? 6.824 -13.828 0.14 1 98.44 82 GLU A C 1
ATOM 649 O O . GLU A 1 82 ? 7.48 -14.633 -0.53 1 98.44 82 GLU A O 1
ATOM 654 N N . VAL A 1 83 ? 6.992 -12.531 0.042 1 98.38 83 VAL A N 1
ATOM 655 C CA . VAL A 1 83 ? 8.008 -11.938 -0.824 1 98.38 83 VAL A CA 1
ATOM 656 C C . VAL A 1 83 ? 9.391 -12.445 -0.412 1 98.38 83 VAL A C 1
ATOM 658 O O . VAL A 1 83 ? 10.219 -12.773 -1.266 1 98.38 83 VAL A O 1
ATOM 661 N N . ASP A 1 84 ? 9.609 -12.492 0.876 1 97.81 84 ASP A N 1
ATOM 662 C CA . ASP A 1 84 ? 10.891 -12.961 1.399 1 97.81 84 ASP A CA 1
ATOM 663 C C . ASP A 1 84 ? 11.156 -14.398 0.966 1 97.81 84 ASP A C 1
ATOM 665 O O . ASP A 1 84 ? 12.297 -14.758 0.653 1 97.81 84 ASP A O 1
ATOM 669 N N . GLU A 1 85 ? 10.156 -15.234 0.987 1 98.25 85 GLU A N 1
ATOM 670 C CA . GLU A 1 85 ? 10.328 -16.594 0.5 1 98.25 85 GLU A CA 1
ATOM 671 C C . GLU A 1 85 ? 10.773 -16.609 -0.958 1 98.25 85 GLU A C 1
ATOM 673 O O . GLU A 1 85 ? 11.656 -17.391 -1.335 1 98.25 85 GLU A O 1
ATOM 678 N N . PHE A 1 86 ? 10.172 -15.727 -1.774 1 98.12 86 PHE A N 1
ATOM 679 C CA . PHE A 1 86 ? 10.461 -15.695 -3.203 1 98.12 86 PHE A CA 1
ATOM 680 C C . PHE A 1 86 ? 11.891 -15.211 -3.453 1 98.12 86 PHE A C 1
ATOM 682 O O . PHE A 1 86 ? 12.453 -15.453 -4.523 1 98.12 86 PHE A O 1
ATOM 689 N N . ARG A 1 87 ? 12.469 -14.508 -2.545 1 96.69 87 ARG A N 1
ATOM 690 C CA . ARG A 1 87 ? 13.844 -14.031 -2.686 1 96.69 87 ARG A CA 1
ATOM 691 C C . ARG A 1 87 ? 14.82 -15.203 -2.744 1 96.69 87 ARG A C 1
ATOM 693 O O . ARG A 1 87 ? 15.953 -15.055 -3.209 1 96.69 87 ARG A O 1
ATOM 700 N N . ARG A 1 88 ? 14.383 -16.312 -2.238 1 94.44 88 ARG A N 1
ATOM 701 C CA . ARG A 1 88 ? 15.195 -17.531 -2.326 1 94.44 88 ARG A CA 1
ATOM 702 C C . ARG A 1 88 ? 15.398 -17.938 -3.777 1 94.44 88 ARG A C 1
ATOM 704 O O . ARG A 1 88 ? 16.344 -18.672 -4.094 1 94.44 88 ARG A O 1
ATOM 711 N N . LEU A 1 89 ? 14.508 -17.547 -4.629 1 94.12 89 LEU A N 1
ATOM 712 C CA . LEU A 1 89 ? 14.578 -17.875 -6.051 1 94.12 89 LEU A CA 1
ATOM 713 C C . LEU A 1 89 ? 15.391 -16.828 -6.809 1 94.12 89 LEU A C 1
ATOM 715 O O . LEU A 1 89 ? 15.812 -17.078 -7.941 1 94.12 89 LEU A O 1
ATOM 719 N N . GLY A 1 90 ? 15.586 -15.742 -6.293 1 92.5 90 GLY A N 1
ATOM 720 C CA . GLY A 1 90 ? 16.203 -14.57 -6.902 1 92.5 90 GLY A CA 1
ATOM 721 C C . GLY A 1 90 ? 15.578 -13.266 -6.453 1 92.5 90 GLY A C 1
ATOM 722 O O . GLY A 1 90 ? 14.984 -13.195 -5.375 1 92.5 90 GLY A O 1
ATOM 723 N N . ASN A 1 91 ? 15.789 -12.211 -7.207 1 91.25 91 ASN A N 1
ATOM 724 C CA . ASN A 1 91 ? 15.227 -10.906 -6.875 1 91.25 91 ASN A CA 1
ATOM 725 C C . ASN A 1 91 ? 13.875 -10.688 -7.559 1 91.25 91 ASN A C 1
ATOM 727 O O . ASN A 1 91 ? 13.82 -10.312 -8.727 1 91.25 91 ASN A O 1
ATOM 731 N N . PRO A 1 92 ? 12.859 -10.898 -6.824 1 96.81 92 PRO A N 1
ATOM 732 C CA . PRO A 1 92 ? 11.547 -10.727 -7.453 1 96.81 92 PRO A CA 1
ATOM 733 C C . PRO A 1 92 ? 11.234 -9.266 -7.785 1 96.81 92 PRO A C 1
ATOM 735 O O . PRO A 1 92 ? 11.617 -8.367 -7.039 1 96.81 92 PRO A O 1
ATOM 738 N N . ILE A 1 93 ? 10.594 -9.07 -8.898 1 98 93 ILE A N 1
ATOM 739 C CA . ILE A 1 93 ? 10 -7.781 -9.234 1 98 93 ILE A CA 1
ATOM 740 C C . ILE A 1 93 ? 8.562 -7.723 -8.727 1 98 93 ILE A C 1
ATOM 742 O O . ILE A 1 93 ? 7.738 -8.57 -9.086 1 98 93 ILE A O 1
ATOM 746 N N . ILE A 1 94 ? 8.281 -6.809 -7.867 1 98.62 94 ILE A N 1
ATOM 747 C CA . ILE A 1 94 ? 6.941 -6.672 -7.297 1 98.62 94 ILE A CA 1
ATOM 748 C C . ILE A 1 94 ? 6.121 -5.699 -8.133 1 98.62 94 ILE A C 1
ATOM 750 O O . ILE A 1 94 ? 6.492 -4.535 -8.297 1 98.62 94 ILE A O 1
ATOM 754 N N . ILE A 1 95 ? 5.016 -6.141 -8.672 1 98.75 95 ILE A N 1
ATOM 755 C CA . ILE A 1 95 ? 4.082 -5.312 -9.43 1 98.75 95 ILE A CA 1
ATOM 756 C C . ILE A 1 95 ? 2.738 -5.258 -8.703 1 98.75 95 ILE A C 1
ATOM 758 O O . ILE A 1 95 ? 2.1 -6.293 -8.492 1 98.75 95 ILE A O 1
ATOM 762 N N . ALA A 1 96 ? 2.316 -4.098 -8.328 1 98.75 96 ALA A N 1
ATOM 763 C CA . ALA A 1 96 ? 1.011 -3.912 -7.703 1 98.75 96 ALA A CA 1
ATOM 764 C C . ALA A 1 96 ? 0 -3.35 -8.695 1 98.75 96 ALA A C 1
ATOM 766 O O . ALA A 1 96 ? 0.336 -2.484 -9.508 1 98.75 96 ALA A O 1
ATOM 767 N N . ILE A 1 97 ? -1.179 -3.871 -8.68 1 98.69 97 ILE A N 1
ATOM 768 C CA . ILE A 1 97 ? -2.303 -3.309 -9.422 1 98.69 97 ILE A CA 1
ATOM 769 C C . ILE A 1 97 ? -3.229 -2.562 -8.461 1 98.69 97 ILE A C 1
ATOM 771 O O . ILE A 1 97 ? -3.699 -3.131 -7.477 1 98.69 97 ILE A O 1
ATOM 775 N N . HIS A 1 98 ? -3.447 -1.305 -8.789 1 98.62 98 HIS A N 1
ATOM 776 C CA . HIS A 1 98 ? -4.27 -0.514 -7.879 1 98.62 98 HIS A CA 1
ATOM 777 C C . HIS A 1 98 ? -5.52 0.004 -8.578 1 98.62 98 HIS A C 1
ATOM 779 O O . HIS A 1 98 ? -5.449 0.489 -9.711 1 98.62 98 HIS A O 1
ATOM 785 N N . SER A 1 99 ? -6.605 -0.138 -7.926 1 98.25 99 SER A N 1
ATOM 786 C CA . SER A 1 99 ? -7.883 0.496 -8.227 1 98.25 99 SER A CA 1
ATOM 787 C C . SER A 1 99 ? -8.508 1.108 -6.977 1 98.25 99 SER A C 1
ATOM 789 O O . SER A 1 99 ? -8.477 0.505 -5.902 1 98.25 99 SER A O 1
ATOM 791 N N . PRO A 1 100 ? -9.094 2.309 -7.156 1 98 100 PRO A N 1
ATOM 792 C CA . PRO A 1 100 ? -9.766 2.889 -5.988 1 98 100 PRO A CA 1
ATOM 793 C C . PRO A 1 100 ? -10.836 1.973 -5.406 1 98 100 PRO A C 1
ATOM 795 O O . PRO A 1 100 ? -11.531 1.276 -6.152 1 98 100 PRO A O 1
ATOM 798 N N . PRO A 1 101 ? -11.016 2.029 -4.066 1 97.62 101 PRO A N 1
ATOM 799 C CA . PRO A 1 101 ? -12 1.154 -3.436 1 97.62 101 PRO A CA 1
ATOM 800 C C . PRO A 1 101 ? -13.391 1.3 -4.047 1 97.62 101 PRO A C 1
ATOM 802 O O . PRO A 1 101 ? -14.062 0.298 -4.324 1 97.62 101 PRO A O 1
ATOM 805 N N . SER A 1 102 ? -13.773 2.527 -4.293 1 96.31 102 SER A N 1
ATOM 806 C CA . SER A 1 102 ? -15.109 2.76 -4.828 1 96.31 102 SER A CA 1
ATOM 807 C C . SER A 1 102 ? -15.312 2.037 -6.156 1 96.31 102 SER A C 1
ATOM 809 O O . SER A 1 102 ? -16.344 1.415 -6.383 1 96.31 102 SER A O 1
ATOM 811 N N . LEU A 1 103 ? -14.312 2.123 -6.977 1 96.5 103 LEU A N 1
ATOM 812 C CA . LEU A 1 103 ? -14.383 1.473 -8.281 1 96.5 103 LEU A CA 1
ATOM 813 C C . LEU A 1 103 ? -14.352 -0.045 -8.141 1 96.5 103 LEU A C 1
ATOM 815 O O . LEU A 1 103 ? -15.102 -0.751 -8.812 1 96.5 103 LEU A O 1
ATOM 819 N N . ARG A 1 104 ? -13.508 -0.581 -7.27 1 96.81 104 ARG A N 1
ATOM 820 C CA . ARG A 1 104 ? -13.43 -2.02 -7.035 1 96.81 104 ARG A CA 1
ATOM 821 C C . ARG A 1 104 ? -14.766 -2.574 -6.555 1 96.81 104 ARG A C 1
ATOM 823 O O . ARG A 1 104 ? -15.227 -3.613 -7.039 1 96.81 104 ARG A O 1
ATOM 830 N N . TYR A 1 105 ? -15.375 -1.856 -5.641 1 95.69 105 TYR A N 1
ATOM 831 C CA . TYR A 1 105 ? -16.656 -2.295 -5.086 1 95.69 105 TYR A CA 1
ATOM 832 C C . TYR A 1 105 ? -17.734 -2.312 -6.16 1 95.69 105 TYR A C 1
ATOM 834 O O . TYR A 1 105 ? -18.516 -3.26 -6.242 1 95.69 105 TYR A O 1
ATOM 842 N N . GLN A 1 106 ? -17.75 -1.281 -6.961 1 93.5 106 GLN A N 1
ATOM 843 C CA . GLN A 1 106 ? -18.703 -1.221 -8.055 1 93.5 106 GLN A CA 1
ATOM 844 C C . GLN A 1 106 ? -18.531 -2.41 -9 1 93.5 106 GLN A C 1
ATOM 846 O O . GLN A 1 106 ? -19.531 -3.041 -9.391 1 93.5 106 GLN A O 1
ATOM 851 N N . ARG A 1 107 ? -17.266 -2.711 -9.359 1 91.75 107 ARG A N 1
ATOM 852 C CA . ARG A 1 107 ? -16.969 -3.834 -10.242 1 91.75 107 ARG A CA 1
ATOM 853 C C . ARG A 1 107 ? -17.469 -5.148 -9.648 1 91.75 107 ARG A C 1
ATOM 855 O O . ARG A 1 107 ? -18.031 -5.984 -10.359 1 91.75 107 ARG A O 1
ATOM 862 N N . MET A 1 108 ? -17.312 -5.332 -8.359 1 91.31 108 MET A N 1
ATOM 863 C CA . MET A 1 108 ? -17.656 -6.578 -7.68 1 91.31 108 MET A CA 1
ATOM 864 C C . MET A 1 108 ? -19.156 -6.723 -7.516 1 91.31 108 MET A C 1
ATOM 866 O O . MET A 1 108 ? -19.703 -7.824 -7.617 1 91.31 108 MET A O 1
ATOM 870 N N . ILE A 1 109 ? -19.844 -5.625 -7.266 1 88.94 109 ILE A N 1
ATOM 871 C CA . ILE A 1 109 ? -21.297 -5.629 -7.109 1 88.94 109 ILE A CA 1
ATOM 872 C C . ILE A 1 109 ? -21.953 -5.922 -8.453 1 88.94 109 ILE A C 1
ATOM 874 O O . ILE A 1 109 ? -22.953 -6.652 -8.523 1 88.94 109 ILE A O 1
ATOM 878 N N . SER A 1 110 ? -21.422 -5.332 -9.469 1 85.12 110 SER A N 1
ATOM 879 C CA . SER A 1 110 ? -22 -5.504 -10.805 1 85.12 110 SER A CA 1
ATOM 880 C C . SER A 1 110 ? -21.875 -6.949 -11.273 1 85.12 110 SER A C 1
ATOM 882 O O . SER A 1 110 ? -22.672 -7.414 -12.094 1 85.12 110 SER A O 1
ATOM 884 N N . ARG A 1 111 ? -20.891 -7.605 -10.836 1 77.56 111 ARG A N 1
ATOM 885 C CA . ARG A 1 111 ? -20.656 -8.992 -11.234 1 77.56 111 ARG A CA 1
ATOM 886 C C . ARG A 1 111 ? -21.609 -9.93 -10.5 1 77.56 111 ARG A C 1
ATOM 888 O O . ARG A 1 111 ? -21.844 -11.055 -10.945 1 77.56 111 ARG A O 1
ATOM 895 N N . MET A 1 112 ? -22 -9.477 -9.344 1 67.5 112 MET A N 1
ATOM 896 C CA . MET A 1 112 ? -22.844 -10.328 -8.523 1 67.5 112 MET A CA 1
ATOM 897 C C . MET A 1 112 ? -24.281 -10.336 -9.047 1 67.5 112 MET A C 1
ATOM 899 O O . MET A 1 112 ? -24.703 -9.391 -9.719 1 67.5 112 MET A O 1
ATOM 903 N N . ARG A 1 113 ? -24.812 -11.516 -8.828 1 61.91 113 ARG A N 1
ATOM 904 C CA . ARG A 1 113 ? -26.219 -11.68 -9.203 1 61.91 113 ARG A CA 1
ATOM 905 C C . ARG A 1 113 ? -27.109 -10.758 -8.398 1 61.91 113 ARG A C 1
ATOM 907 O O . ARG A 1 113 ? -26.766 -10.375 -7.277 1 61.91 113 ARG A O 1
ATOM 914 N N . PRO A 1 114 ? -28.109 -10.203 -9.031 1 55.88 114 PRO A N 1
ATOM 915 C CA . PRO A 1 114 ? -29.062 -9.273 -8.422 1 55.88 114 PRO A CA 1
ATOM 916 C C . PRO A 1 114 ? -29.422 -9.664 -6.984 1 55.88 114 PRO A C 1
ATOM 918 O O . PRO A 1 114 ? -29.656 -8.789 -6.148 1 55.88 114 PRO A O 1
ATOM 921 N N . ASP A 1 115 ? -29.547 -10.898 -6.773 1 51.34 115 ASP A N 1
ATOM 922 C CA . ASP A 1 115 ? -30.047 -11.359 -5.48 1 51.34 115 ASP A CA 1
ATOM 923 C C . ASP A 1 115 ? -28.953 -11.32 -4.426 1 51.34 115 ASP A C 1
ATOM 925 O O . ASP A 1 115 ? -29.203 -11.578 -3.246 1 51.34 115 ASP A O 1
ATOM 929 N N . ASP A 1 116 ? -27.797 -11.125 -4.855 1 56.47 116 ASP A N 1
ATOM 930 C CA . ASP A 1 116 ? -26.719 -11.156 -3.885 1 56.47 116 ASP A CA 1
ATOM 931 C C . ASP A 1 116 ? -26.641 -9.859 -3.09 1 56.47 116 ASP A C 1
ATOM 933 O O . ASP A 1 116 ? -26.562 -8.773 -3.672 1 56.47 116 ASP A O 1
ATOM 937 N N . SER A 1 117 ? -27.547 -9.867 -2.072 1 52.53 117 SER A N 1
ATOM 938 C CA . SER A 1 117 ? -27.422 -8.719 -1.174 1 52.53 117 SER A CA 1
ATOM 939 C C . SER A 1 117 ? -25.953 -8.328 -0.981 1 52.53 117 SER A C 1
ATOM 941 O O . SER A 1 117 ? -25.188 -9.055 -0.347 1 52.53 117 SER A O 1
ATOM 943 N N . LYS A 1 118 ? -25.359 -7.715 -2.025 1 60.81 118 LYS A N 1
ATOM 944 C CA . LYS A 1 118 ? -23.938 -7.41 -1.944 1 60.81 118 LYS A CA 1
ATOM 945 C C . LYS A 1 118 ? -23.688 -6.156 -1.108 1 60.81 118 LYS A C 1
ATOM 947 O O . LYS A 1 118 ? -24.016 -5.047 -1.526 1 60.81 118 LYS A O 1
ATOM 952 N N . ASN A 1 119 ? -23.453 -6.359 0.328 1 81.56 119 ASN A N 1
ATOM 953 C CA . ASN A 1 119 ? -23.266 -5.312 1.325 1 81.56 119 ASN A CA 1
ATOM 954 C C . ASN A 1 119 ? -21.859 -4.719 1.243 1 81.56 119 ASN A C 1
ATOM 956 O O . ASN A 1 119 ? -20.859 -5.441 1.349 1 81.56 119 ASN A O 1
ATOM 960 N N . ILE A 1 120 ? -21.797 -3.482 0.787 1 89 120 ILE A N 1
ATOM 961 C CA . ILE A 1 120 ? -20.562 -2.701 0.759 1 89 120 ILE A CA 1
ATOM 962 C C . ILE A 1 120 ? -19.734 -2.982 2.018 1 89 120 ILE A C 1
ATOM 964 O O . ILE A 1 120 ? -18.516 -3.025 1.968 1 89 120 ILE A O 1
ATOM 968 N N . GLU A 1 121 ? -20.406 -3.338 2.996 1 91.62 121 GLU A N 1
ATOM 969 C CA . GLU A 1 121 ? -19.734 -3.627 4.266 1 91.62 121 GLU A CA 1
ATOM 970 C C . GLU A 1 121 ? -18.953 -4.93 4.188 1 91.62 121 GLU A C 1
ATOM 972 O O . GLU A 1 121 ? -17.859 -5.031 4.75 1 91.62 121 GLU A O 1
ATOM 977 N N . ASP A 1 122 ? -19.484 -5.805 3.473 1 91.88 122 ASP A N 1
ATOM 978 C CA . ASP A 1 122 ? -18.797 -7.078 3.297 1 91.88 122 ASP A CA 1
ATOM 979 C C . ASP A 1 122 ? -17.531 -6.902 2.447 1 91.88 122 ASP A C 1
ATOM 981 O O . ASP A 1 122 ? -16.5 -7.512 2.729 1 91.88 122 ASP A O 1
ATOM 985 N N . LEU A 1 123 ? -17.594 -6.094 1.453 1 93.81 123 LEU A N 1
ATOM 986 C CA . LEU A 1 123 ? -16.453 -5.816 0.583 1 93.81 123 LEU A CA 1
ATOM 987 C C . LEU A 1 123 ? -15.352 -5.082 1.343 1 93.81 123 LEU A C 1
ATOM 989 O O . LEU A 1 123 ? -14.172 -5.41 1.201 1 93.81 123 LEU A O 1
ATOM 993 N N . ARG A 1 124 ? -15.781 -4.176 2.158 1 94.94 124 ARG A N 1
ATOM 994 C CA . ARG A 1 124 ? -14.836 -3.457 3.002 1 94.94 124 ARG A CA 1
ATOM 995 C C . ARG A 1 124 ? -14.133 -4.406 3.969 1 94.94 124 ARG A C 1
ATOM 997 O O . ARG A 1 124 ? -12.922 -4.297 4.184 1 94.94 124 ARG A O 1
ATOM 1004 N N . ARG A 1 125 ? -14.883 -5.316 4.527 1 94.81 125 ARG A N 1
ATOM 1005 C CA . ARG A 1 125 ? -14.312 -6.297 5.445 1 94.81 125 ARG A CA 1
ATOM 1006 C C . ARG A 1 125 ? -13.266 -7.156 4.742 1 94.81 125 ARG A C 1
ATOM 1008 O O . ARG A 1 125 ? -12.219 -7.453 5.312 1 94.81 125 ARG A O 1
ATOM 1015 N N . ARG A 1 126 ? -13.523 -7.516 3.521 1 93.94 126 ARG A N 1
ATOM 1016 C CA . ARG A 1 126 ? -12.578 -8.297 2.74 1 93.94 126 ARG A CA 1
ATOM 1017 C C . ARG A 1 126 ? -11.289 -7.52 2.496 1 93.94 126 ARG A C 1
ATOM 1019 O O . ARG A 1 126 ? -10.195 -8.078 2.555 1 93.94 126 ARG A O 1
ATOM 1026 N N . ASP A 1 127 ? -11.453 -6.199 2.193 1 96.88 127 ASP A N 1
ATOM 1027 C CA . ASP A 1 127 ? -10.281 -5.34 2.055 1 96.88 127 ASP A CA 1
ATOM 1028 C C . ASP A 1 127 ? -9.438 -5.359 3.324 1 96.88 127 ASP A C 1
ATOM 1030 O O . ASP A 1 127 ? -8.219 -5.543 3.264 1 96.88 127 ASP A O 1
ATOM 1034 N N . LEU A 1 128 ? -10.109 -5.211 4.418 1 97 128 LEU A N 1
ATOM 1035 C CA . LEU A 1 128 ? -9.414 -5.141 5.699 1 97 128 LEU A CA 1
ATOM 1036 C C . LEU A 1 128 ? -8.734 -6.469 6.023 1 97 128 LEU A C 1
ATOM 1038 O O . LEU A 1 128 ? -7.648 -6.484 6.613 1 97 128 LEU A O 1
ATOM 1042 N N . ASP A 1 129 ? -9.344 -7.527 5.629 1 94.94 129 ASP A N 1
ATOM 1043 C CA . ASP A 1 129 ? -8.734 -8.836 5.824 1 94.94 129 ASP A CA 1
ATOM 1044 C C . ASP A 1 129 ? -7.43 -8.953 5.039 1 94.94 129 ASP A C 1
ATOM 1046 O O . ASP A 1 129 ? -6.434 -9.469 5.559 1 94.94 129 ASP A O 1
ATOM 1050 N N . GLU A 1 130 ? -7.434 -8.477 3.807 1 96.56 130 GLU A N 1
ATOM 1051 C CA . GLU A 1 130 ? -6.215 -8.477 3.002 1 96.56 130 GLU A CA 1
ATOM 1052 C C . GLU A 1 130 ? -5.129 -7.617 3.643 1 96.56 130 GLU A C 1
ATOM 1054 O O . GLU A 1 130 ? -3.961 -8.008 3.672 1 96.56 130 GLU A O 1
ATOM 1059 N N . ILE A 1 131 ? -5.52 -6.5 4.129 1 97.62 131 ILE A N 1
ATOM 1060 C CA . ILE A 1 131 ? -4.59 -5.574 4.762 1 97.62 131 ILE A CA 1
ATOM 1061 C C . ILE A 1 131 ? -4.008 -6.207 6.023 1 97.62 131 ILE A C 1
ATOM 1063 O O . ILE A 1 131 ? -2.809 -6.094 6.289 1 97.62 131 ILE A O 1
ATOM 1067 N N . ARG A 1 132 ? -4.816 -6.91 6.766 1 95 132 ARG A N 1
ATOM 1068 C CA . ARG A 1 132 ? -4.359 -7.594 7.969 1 95 132 ARG A CA 1
ATOM 1069 C C . ARG A 1 132 ? -3.34 -8.68 7.629 1 95 132 ARG A C 1
ATOM 1071 O O . ARG A 1 132 ? -2.404 -8.922 8.398 1 95 132 ARG A O 1
ATOM 1078 N N . LEU A 1 133 ? -3.49 -9.273 6.469 1 94.12 133 LEU A N 1
ATOM 1079 C CA . LEU A 1 133 ? -2.537 -10.289 6.027 1 94.12 133 LEU A CA 1
ATOM 1080 C C . LEU A 1 133 ? -1.199 -9.648 5.664 1 94.12 133 LEU A C 1
ATOM 1082 O O . LEU A 1 133 ? -0.17 -10.328 5.645 1 94.12 133 LEU A O 1
ATOM 1086 N N . GLY A 1 134 ? -1.227 -8.406 5.305 1 96.69 134 GLY A N 1
ATOM 1087 C CA . GLY A 1 134 ? 0.038 -7.73 5.078 1 96.69 134 GLY A CA 1
ATOM 1088 C C . GLY A 1 134 ? 0.186 -7.203 3.664 1 96.69 134 GLY A C 1
ATOM 1089 O O . GLY A 1 134 ? 1.271 -6.777 3.264 1 96.69 134 GLY A O 1
ATOM 1090 N N . ILE A 1 135 ? -0.901 -7.137 2.908 1 98.06 135 ILE A N 1
ATOM 1091 C CA . ILE A 1 135 ? -0.819 -6.785 1.494 1 98.06 135 ILE A CA 1
ATOM 1092 C C . ILE A 1 135 ? -0.339 -5.34 1.351 1 98.06 135 ILE A C 1
ATOM 1094 O O . ILE A 1 135 ? 0.359 -5.008 0.391 1 98.06 135 ILE A O 1
ATOM 1098 N N . GLY A 1 136 ? -0.677 -4.535 2.311 1 98.31 136 GLY A N 1
ATOM 1099 C CA . GLY A 1 136 ? -0.283 -3.137 2.254 1 98.31 136 GLY A CA 1
ATOM 1100 C C . GLY A 1 136 ? 1.219 -2.943 2.168 1 98.31 136 GLY A C 1
ATOM 1101 O O . GLY A 1 136 ? 1.696 -2.072 1.438 1 98.31 136 GLY A O 1
ATOM 1102 N N . GLY A 1 137 ? 1.924 -3.682 2.957 1 98.31 137 GLY A N 1
ATOM 1103 C CA . GLY A 1 137 ? 3.375 -3.604 2.914 1 98.31 137 GLY A CA 1
ATOM 1104 C C . GLY A 1 137 ? 3.953 -3.977 1.562 1 98.31 137 GLY A C 1
ATOM 1105 O O . GLY A 1 137 ? 4.922 -3.367 1.104 1 98.31 137 GLY A O 1
ATOM 1106 N N . VAL A 1 138 ? 3.352 -4.973 0.925 1 98.56 138 VAL A N 1
ATOM 1107 C CA . VAL A 1 138 ? 3.783 -5.391 -0.404 1 98.56 138 VAL A CA 1
ATOM 1108 C C . VAL A 1 138 ? 3.574 -4.254 -1.4 1 98.56 138 VAL A C 1
ATOM 1110 O O . VAL A 1 138 ? 4.473 -3.93 -2.18 1 98.56 138 VAL A O 1
ATOM 1113 N N . ILE A 1 139 ? 2.424 -3.646 -1.301 1 98.69 139 ILE A N 1
ATOM 1114 C CA . ILE A 1 139 ? 2.084 -2.543 -2.191 1 98.69 139 ILE A CA 1
ATOM 1115 C C . ILE A 1 139 ? 3.051 -1.382 -1.965 1 98.69 139 ILE A C 1
ATOM 1117 O O . ILE A 1 139 ? 3.541 -0.778 -2.922 1 98.69 139 ILE A O 1
ATOM 1121 N N . ALA A 1 140 ? 3.379 -1.087 -0.718 1 98.56 140 ALA A N 1
ATOM 1122 C CA . ALA A 1 140 ? 4.254 0.024 -0.353 1 98.56 140 ALA A CA 1
ATOM 1123 C C . ALA A 1 140 ? 5.648 -0.158 -0.946 1 98.56 140 ALA A C 1
ATOM 1125 O O . ALA A 1 140 ? 6.328 0.821 -1.269 1 98.56 140 ALA A O 1
ATOM 1126 N N . LEU A 1 141 ? 6.016 -1.409 -1.129 1 98.38 141 LEU A N 1
ATOM 1127 C CA . LEU A 1 141 ? 7.375 -1.685 -1.585 1 98.38 141 LEU A CA 1
ATOM 1128 C C . LEU A 1 141 ? 7.379 -2.137 -3.041 1 98.38 141 LEU A C 1
ATOM 1130 O O . LEU A 1 141 ? 8.375 -2.668 -3.529 1 98.38 141 LEU A O 1
ATOM 1134 N N . ALA A 1 142 ? 6.328 -1.961 -3.74 1 98.69 142 ALA A N 1
ATOM 1135 C CA . ALA A 1 142 ? 6.219 -2.391 -5.133 1 98.69 142 ALA A CA 1
ATOM 1136 C C . ALA A 1 142 ? 7.254 -1.688 -6.004 1 98.69 142 ALA A C 1
ATOM 1138 O O . ALA A 1 142 ? 7.512 -0.495 -5.832 1 98.69 142 ALA A O 1
ATOM 1139 N N . ASP A 1 143 ? 7.812 -2.428 -6.945 1 98.38 143 ASP A N 1
ATOM 1140 C CA . ASP A 1 143 ? 8.695 -1.848 -7.953 1 98.38 143 ASP A CA 1
ATOM 1141 C C . ASP A 1 143 ? 7.898 -1.061 -8.992 1 98.38 143 ASP A C 1
ATOM 1143 O O . ASP A 1 143 ? 8.391 -0.076 -9.547 1 98.38 143 ASP A O 1
ATOM 1147 N N . TYR A 1 144 ? 6.758 -1.553 -9.297 1 98.38 144 TYR A N 1
ATOM 1148 C CA . TYR A 1 144 ? 5.832 -0.923 -10.234 1 98.38 144 TYR A CA 1
ATOM 1149 C C . TYR A 1 144 ? 4.406 -0.958 -9.695 1 98.38 144 TYR A C 1
ATOM 1151 O O . TYR A 1 144 ? 4 -1.931 -9.055 1 98.38 144 TYR A O 1
ATOM 1159 N N . ILE A 1 145 ? 3.686 0.094 -9.977 1 98.56 145 ILE A N 1
ATOM 1160 C CA . ILE A 1 145 ? 2.25 0.114 -9.719 1 98.56 145 ILE A CA 1
ATOM 1161 C C . ILE A 1 145 ? 1.5 0.44 -11.008 1 98.56 145 ILE A C 1
ATOM 1163 O O . ILE A 1 145 ? 1.821 1.416 -11.688 1 98.56 145 ILE A O 1
ATOM 1167 N N . ILE A 1 146 ? 0.618 -0.379 -11.367 1 98.44 146 ILE A N 1
ATOM 1168 C CA . ILE A 1 146 ? -0.268 -0.134 -12.5 1 98.44 146 ILE A CA 1
ATOM 1169 C C . ILE A 1 146 ? -1.634 0.33 -12 1 98.44 146 ILE A C 1
ATOM 1171 O O . ILE A 1 146 ? -2.285 -0.369 -11.219 1 98.44 146 ILE A O 1
ATOM 1175 N N . ILE A 1 147 ? -2.043 1.438 -12.445 1 97.94 147 ILE A N 1
ATOM 1176 C CA . ILE A 1 147 ? -3.34 1.972 -12.039 1 97.94 147 ILE A CA 1
ATOM 1177 C C . ILE A 1 147 ? -4.426 1.452 -12.977 1 97.94 147 ILE A C 1
ATOM 1179 O O . ILE A 1 147 ? -4.332 1.605 -14.195 1 97.94 147 ILE A O 1
ATOM 1183 N N . ASN A 1 148 ? -5.402 0.792 -12.406 1 98.12 148 ASN A N 1
ATOM 1184 C CA . ASN A 1 148 ? -6.559 0.282 -13.141 1 98.12 148 ASN A CA 1
ATOM 1185 C C . ASN A 1 148 ? -7.828 1.048 -12.789 1 98.12 148 ASN A C 1
ATOM 1187 O O . ASN A 1 148 ? -8.695 0.532 -12.078 1 98.12 148 ASN A O 1
ATOM 1191 N N . ASP A 1 149 ? -7.945 2.27 -13.328 1 96.31 149 ASP A N 1
ATOM 1192 C CA . ASP A 1 149 ? -9.078 3.119 -12.969 1 96.31 149 ASP A CA 1
ATOM 1193 C C . ASP A 1 149 ? -9.797 3.623 -14.219 1 96.31 149 ASP A C 1
ATOM 1195 O O . ASP A 1 149 ? -10.531 4.613 -14.156 1 96.31 149 ASP A O 1
ATOM 1199 N N . SER A 1 150 ? -9.484 3.076 -15.305 1 94.25 150 SER A N 1
ATOM 1200 C CA . SER A 1 150 ? -10.086 3.504 -16.562 1 94.25 150 SER A CA 1
ATOM 1201 C C . SER A 1 150 ? -10.633 2.314 -17.344 1 94.25 150 SER A C 1
ATOM 1203 O O . SER A 1 150 ? -11.242 1.413 -16.766 1 94.25 150 SER A O 1
ATOM 1205 N N . THR A 1 151 ? -10.461 2.254 -18.672 1 95.31 151 THR A N 1
ATOM 1206 C CA . THR A 1 151 ? -10.977 1.179 -19.5 1 95.31 151 THR A CA 1
ATOM 1207 C C . THR A 1 151 ? -10.016 -0.006 -19.516 1 95.31 151 THR A C 1
ATOM 1209 O O . THR A 1 151 ? -8.844 0.138 -19.172 1 95.31 151 THR A O 1
ATOM 1212 N N . ILE A 1 152 ? -10.547 -1.141 -19.938 1 95.94 152 ILE A N 1
ATOM 1213 C CA . ILE A 1 152 ? -9.742 -2.354 -20.047 1 95.94 152 ILE A CA 1
ATOM 1214 C C . ILE A 1 152 ? -8.602 -2.123 -21.047 1 95.94 152 ILE A C 1
ATOM 1216 O O . ILE A 1 152 ? -7.477 -2.568 -20.812 1 95.94 152 ILE A O 1
ATOM 1220 N N . ASP A 1 153 ? -8.898 -1.382 -22.094 1 97.56 153 ASP A N 1
ATOM 1221 C CA . ASP A 1 153 ? -7.891 -1.104 -23.109 1 97.56 153 ASP A CA 1
ATOM 1222 C C . ASP A 1 153 ? -6.75 -0.263 -22.531 1 97.56 153 ASP A C 1
ATOM 1224 O O . ASP A 1 153 ? -5.578 -0.527 -22.812 1 97.56 153 ASP A O 1
ATOM 1228 N N . GLU A 1 154 ? -7.074 0.712 -21.766 1 97.44 154 GLU A N 1
ATOM 1229 C CA . GLU A 1 154 ? -6.055 1.547 -21.125 1 97.44 154 GLU A CA 1
ATOM 1230 C C . GLU A 1 154 ? -5.215 0.74 -20.141 1 97.44 154 GLU A C 1
ATOM 1232 O O . GLU A 1 154 ? -3.996 0.91 -20.078 1 97.44 154 GLU A O 1
ATOM 1237 N N . PHE A 1 155 ? -5.926 -0.099 -19.453 1 98 155 PHE A N 1
ATOM 1238 C CA . PHE A 1 155 ? -5.219 -0.958 -18.516 1 98 155 PHE A CA 1
ATOM 1239 C C . PHE A 1 155 ? -4.23 -1.863 -19.25 1 98 155 PHE A C 1
ATOM 1241 O O . PHE A 1 155 ? -3.084 -2.012 -18.828 1 98 155 PHE A O 1
ATOM 1248 N N . LYS A 1 156 ? -4.664 -2.449 -20.297 1 98 156 LYS A N 1
ATOM 1249 C CA . LYS A 1 156 ? -3.816 -3.336 -21.094 1 98 156 LYS A CA 1
ATOM 1250 C C . LYS A 1 156 ? -2.582 -2.602 -21.609 1 98 156 LYS A C 1
ATOM 1252 O O . LYS A 1 156 ? -1.474 -3.141 -21.562 1 98 156 LYS A O 1
ATOM 1257 N N . LYS A 1 157 ? -2.752 -1.405 -22.016 1 97.94 157 LYS A N 1
ATOM 1258 C CA . LYS A 1 157 ? -1.637 -0.601 -22.516 1 97.94 157 LYS A CA 1
ATOM 1259 C C . LYS A 1 157 ? -0.609 -0.354 -21.406 1 97.94 157 LYS A C 1
ATOM 1261 O O . LYS A 1 157 ? 0.591 -0.544 -21.625 1 97.94 157 LYS A O 1
ATOM 1266 N N . ARG A 1 158 ? -1.101 0.049 -20.234 1 97.5 158 ARG A N 1
ATOM 1267 C CA . ARG A 1 158 ? -0.211 0.293 -19.109 1 97.5 158 ARG A CA 1
ATOM 1268 C C . ARG A 1 158 ? 0.521 -0.981 -18.703 1 97.5 158 ARG A C 1
ATOM 1270 O O . ARG A 1 158 ? 1.717 -0.948 -18.406 1 97.5 158 ARG A O 1
ATOM 1277 N N . ALA A 1 159 ? -0.219 -2.088 -18.688 1 98.19 159 ALA A N 1
ATOM 1278 C CA . ALA A 1 159 ? 0.345 -3.387 -18.328 1 98.19 159 ALA A CA 1
ATOM 1279 C C . ALA A 1 159 ? 1.458 -3.783 -19.297 1 98.19 159 ALA A C 1
ATOM 1281 O O . ALA A 1 159 ? 2.539 -4.195 -18.875 1 98.19 159 ALA A O 1
ATOM 1282 N N . GLU A 1 160 ? 1.206 -3.619 -20.562 1 97.75 160 GLU A N 1
ATOM 1283 C CA . GLU A 1 160 ? 2.174 -3.998 -21.578 1 97.75 160 GLU A CA 1
ATOM 1284 C C . GLU A 1 160 ? 3.439 -3.15 -21.484 1 97.75 160 GLU A C 1
ATOM 1286 O O . GLU A 1 160 ? 4.547 -3.652 -21.703 1 97.75 160 GLU A O 1
ATOM 1291 N N . GLU A 1 161 ? 3.258 -1.899 -21.203 1 97.12 161 GLU A N 1
ATOM 1292 C CA . GLU A 1 161 ? 4.41 -1.022 -21.016 1 97.12 161 GLU A CA 1
ATOM 1293 C C . GLU A 1 161 ? 5.309 -1.512 -19.891 1 97.12 161 GLU A C 1
ATOM 1295 O O . GLU A 1 161 ? 6.535 -1.547 -20.031 1 97.12 161 GLU A O 1
ATOM 1300 N N . ILE A 1 162 ? 4.727 -1.894 -18.812 1 97.44 162 ILE A N 1
ATOM 1301 C CA . ILE A 1 162 ? 5.484 -2.359 -17.656 1 97.44 162 ILE A CA 1
ATOM 1302 C C . ILE A 1 162 ? 6.152 -3.693 -17.984 1 97.44 162 ILE A C 1
ATOM 1304 O O . ILE A 1 162 ? 7.309 -3.92 -17.609 1 97.44 162 ILE A O 1
ATOM 1308 N N . ILE A 1 163 ? 5.414 -4.547 -18.672 1 97.75 163 ILE A N 1
ATOM 1309 C CA . ILE A 1 163 ? 5.953 -5.852 -19.031 1 97.75 163 ILE A CA 1
ATOM 1310 C C . ILE A 1 163 ? 7.172 -5.676 -19.938 1 97.75 163 ILE A C 1
ATOM 1312 O O . ILE A 1 163 ? 8.172 -6.383 -19.781 1 97.75 163 ILE A O 1
ATOM 1316 N N . LEU A 1 164 ? 7.121 -4.684 -20.812 1 96.19 164 LEU A N 1
ATOM 1317 C CA . LEU A 1 164 ? 8.25 -4.395 -21.688 1 96.19 164 LEU A CA 1
ATOM 1318 C C . LEU A 1 164 ? 9.461 -3.939 -20.891 1 96.19 164 LEU A C 1
ATOM 1320 O O . LEU A 1 164 ? 10.594 -4.293 -21.219 1 96.19 164 LEU A O 1
ATOM 1324 N N . ARG A 1 165 ? 9.219 -3.252 -19.844 1 94.5 165 ARG A N 1
ATOM 1325 C CA . ARG A 1 165 ? 10.297 -2.729 -19 1 94.5 165 ARG A CA 1
ATOM 1326 C C . ARG A 1 165 ? 10.977 -3.848 -18.219 1 94.5 165 ARG A C 1
ATOM 1328 O O . ARG A 1 165 ? 12.18 -3.793 -17.969 1 94.5 165 ARG A O 1
ATOM 1335 N N . ILE A 1 166 ? 10.242 -4.855 -17.875 1 93.81 166 ILE A N 1
ATOM 1336 C CA . ILE A 1 166 ? 10.812 -5.848 -16.969 1 93.81 166 ILE A CA 1
ATOM 1337 C C . ILE A 1 166 ? 11.406 -7 -17.781 1 93.81 166 ILE A C 1
ATOM 1339 O O . ILE A 1 166 ? 12.078 -7.879 -17.234 1 93.81 166 ILE A O 1
ATOM 1343 N N . THR A 1 167 ? 11.117 -7.121 -19.016 1 88.75 167 THR A N 1
ATOM 1344 C CA . THR A 1 167 ? 11.648 -8.188 -19.859 1 88.75 167 THR A CA 1
ATOM 1345 C C . THR A 1 167 ? 12.844 -7.699 -20.672 1 88.75 167 THR A C 1
ATOM 1347 O O . THR A 1 167 ? 13.406 -8.445 -21.469 1 88.75 167 THR A O 1
ATOM 1350 N N . LYS A 1 168 ? 13.195 -6.453 -20.578 1 76.88 168 LYS A N 1
ATOM 1351 C CA . LYS A 1 168 ? 14.398 -5.945 -21.219 1 76.88 168 LYS A CA 1
ATOM 1352 C C . LYS A 1 168 ? 15.648 -6.285 -20.406 1 76.88 168 LYS A C 1
ATOM 1354 O O . LYS A 1 168 ? 15.586 -6.387 -19.188 1 76.88 168 LYS A O 1
ATOM 1359 N N . MET B 1 1 ? 5.656 6.93 1.916 1 96.69 1 MET B N 1
ATOM 1360 C CA . MET B 1 1 ? 6.961 6.363 2.238 1 96.69 1 MET B CA 1
ATOM 1361 C C . MET B 1 1 ? 8.055 7.422 2.133 1 96.69 1 MET B C 1
ATOM 1363 O O . MET B 1 1 ? 7.945 8.352 1.336 1 96.69 1 MET B O 1
ATOM 1367 N N . PRO B 1 2 ? 9.125 7.316 2.967 1 94.75 2 PRO B N 1
ATOM 1368 C CA . PRO B 1 2 ? 10.219 8.281 2.871 1 94.75 2 PRO B CA 1
ATOM 1369 C C . PRO B 1 2 ? 10.836 8.336 1.478 1 94.75 2 PRO B C 1
ATOM 1371 O O . PRO B 1 2 ? 11.086 7.297 0.866 1 94.75 2 PRO B O 1
ATOM 1374 N N . GLY B 1 3 ? 11 9.531 0.966 1 94.94 3 GLY B N 1
ATOM 1375 C CA . GLY B 1 3 ? 11.664 9.711 -0.317 1 94.94 3 GLY B CA 1
ATOM 1376 C C . GLY B 1 3 ? 10.711 9.617 -1.496 1 94.94 3 GLY B C 1
ATOM 1377 O O . GLY B 1 3 ? 11.133 9.695 -2.65 1 94.94 3 GLY B O 1
ATOM 1378 N N . SER B 1 4 ? 9.398 9.484 -1.266 1 97.31 4 SER B N 1
ATOM 1379 C CA . SER B 1 4 ? 8.438 9.258 -2.338 1 97.31 4 SER B CA 1
ATOM 1380 C C . SER B 1 4 ? 8.055 10.562 -3.027 1 97.31 4 SER B C 1
ATOM 1382 O O . SER B 1 4 ? 7.484 10.547 -4.121 1 97.31 4 SER B O 1
ATOM 1384 N N . GLY B 1 5 ? 8.242 11.75 -2.418 1 96.25 5 GLY B N 1
ATOM 1385 C CA . GLY B 1 5 ? 7.875 13.031 -3.002 1 96.25 5 GLY B CA 1
ATOM 1386 C C . GLY B 1 5 ? 6.652 13.648 -2.357 1 96.25 5 GLY B C 1
ATOM 1387 O O . GLY B 1 5 ? 6.02 14.539 -2.938 1 96.25 5 GLY B O 1
ATOM 1388 N N . LYS B 1 6 ? 6.305 13.242 -1.169 1 95.94 6 LYS B N 1
ATOM 1389 C CA . LYS B 1 6 ? 5.137 13.758 -0.461 1 95.94 6 LYS B CA 1
ATOM 1390 C C . LYS B 1 6 ? 5.281 15.25 -0.176 1 95.94 6 LYS B C 1
ATOM 1392 O O . LYS B 1 6 ? 4.312 16.016 -0.287 1 95.94 6 LYS B O 1
ATOM 1397 N N . THR B 1 7 ? 6.469 15.641 0.249 1 93.69 7 THR B N 1
ATOM 1398 C CA . THR B 1 7 ? 6.707 17.047 0.536 1 93.69 7 THR B CA 1
ATOM 1399 C C . THR B 1 7 ? 6.547 17.891 -0.726 1 93.69 7 THR B C 1
ATOM 1401 O O . THR B 1 7 ? 5.977 18.984 -0.681 1 93.69 7 THR B O 1
ATOM 1404 N N . LEU B 1 8 ? 7.078 17.359 -1.832 1 96.19 8 LEU B N 1
ATOM 1405 C CA . LEU B 1 8 ? 6.891 18.031 -3.113 1 96.19 8 LEU B CA 1
ATOM 1406 C C . LEU B 1 8 ? 5.406 18.188 -3.428 1 96.19 8 LEU B C 1
ATOM 1408 O O . LEU B 1 8 ? 4.973 19.266 -3.842 1 96.19 8 LEU B O 1
ATOM 1412 N N . PHE B 1 9 ? 4.633 17.172 -3.248 1 98.56 9 PHE B N 1
ATOM 1413 C CA . PHE B 1 9 ? 3.195 17.234 -3.484 1 98.56 9 PHE B CA 1
ATOM 1414 C C . PHE B 1 9 ? 2.541 18.25 -2.557 1 98.56 9 PHE B C 1
ATOM 1416 O O . PHE B 1 9 ? 1.664 19 -2.979 1 98.56 9 PHE B O 1
ATOM 1423 N N . ALA B 1 10 ? 2.934 18.266 -1.275 1 98 10 ALA B N 1
ATOM 1424 C CA . ALA B 1 10 ? 2.42 19.234 -0.304 1 98 10 ALA B CA 1
ATOM 1425 C C . ALA B 1 10 ? 2.641 20.672 -0.779 1 98 10 ALA B C 1
ATOM 1427 O O . ALA B 1 10 ? 1.753 21.516 -0.653 1 98 10 ALA B O 1
ATOM 1428 N N . ASN B 1 11 ? 3.775 20.875 -1.317 1 97.88 11 ASN B N 1
ATOM 1429 C CA . ASN B 1 11 ? 4.078 22.203 -1.836 1 97.88 11 ASN B CA 1
ATOM 1430 C C . ASN B 1 11 ? 3.174 22.578 -3.01 1 97.88 11 ASN B C 1
ATOM 1432 O O . ASN B 1 11 ? 2.713 23.719 -3.115 1 97.88 11 ASN B O 1
ATOM 1436 N N . ILE B 1 12 ? 2.947 21.656 -3.908 1 98.25 12 ILE B N 1
ATOM 1437 C CA . ILE B 1 12 ? 2.053 21.875 -5.039 1 98.25 12 ILE B CA 1
ATOM 1438 C C . ILE B 1 12 ? 0.647 22.188 -4.535 1 98.25 12 ILE B C 1
ATOM 1440 O O . ILE B 1 12 ? -0.023 23.078 -5.059 1 98.25 12 ILE B O 1
ATOM 1444 N N . LEU B 1 13 ? 0.196 21.469 -3.463 1 98.31 13 LEU B N 1
ATOM 1445 C CA . LEU B 1 13 ? -1.106 21.734 -2.861 1 98.31 13 LEU B CA 1
ATOM 1446 C C . LEU B 1 13 ? -1.181 23.156 -2.326 1 98.31 13 LEU B C 1
ATOM 1448 O O . LEU B 1 13 ? -2.178 23.844 -2.535 1 98.31 13 LEU B O 1
ATOM 1452 N N . ARG B 1 14 ? -0.104 23.578 -1.669 1 97.81 14 ARG B N 1
ATOM 1453 C CA . ARG B 1 14 ? -0.062 24.938 -1.148 1 97.81 14 ARG B CA 1
ATOM 1454 C C . ARG B 1 14 ? -0.196 25.953 -2.273 1 97.81 14 ARG B C 1
ATOM 1456 O O . ARG B 1 14 ? -0.947 26.922 -2.154 1 97.81 14 ARG B O 1
ATOM 1463 N N . GLU B 1 15 ? 0.524 25.688 -3.342 1 97.25 15 GLU B N 1
ATOM 1464 C CA . GLU B 1 15 ? 0.474 26.578 -4.5 1 97.25 15 GLU B CA 1
ATOM 1465 C C . GLU B 1 15 ? -0.935 26.641 -5.086 1 97.25 15 GLU B C 1
ATOM 1467 O O . GLU B 1 15 ? -1.302 27.641 -5.723 1 97.25 15 GLU B O 1
ATOM 1472 N N . LYS B 1 16 ? -1.729 25.609 -4.895 1 96.5 16 LYS B N 1
ATOM 1473 C CA . LYS B 1 16 ? -3.088 25.547 -5.426 1 96.5 16 LYS B CA 1
ATOM 1474 C C . LYS B 1 16 ? -4.105 26.016 -4.395 1 96.5 16 LYS B C 1
ATOM 1476 O O . LYS B 1 16 ? -5.312 25.812 -4.566 1 96.5 16 LYS B O 1
ATOM 1481 N N . GLY B 1 17 ? -3.682 26.547 -3.254 1 95.69 17 GLY B N 1
ATOM 1482 C CA . GLY B 1 17 ? -4.562 27.219 -2.309 1 95.69 17 GLY B CA 1
ATOM 1483 C C . GLY B 1 17 ? -4.961 26.328 -1.141 1 95.69 17 GLY B C 1
ATOM 1484 O O . GLY B 1 17 ? -5.82 26.703 -0.339 1 95.69 17 GLY B O 1
ATOM 1485 N N . PHE B 1 18 ? -4.375 25.172 -0.992 1 97.75 18 PHE B N 1
ATOM 1486 C CA . PHE B 1 18 ? -4.676 24.312 0.147 1 97.75 18 PHE B CA 1
ATOM 1487 C C . PHE B 1 18 ? -3.898 24.766 1.381 1 97.75 18 PHE B C 1
ATOM 1489 O O . PHE B 1 18 ? -2.738 25.172 1.278 1 97.75 18 PHE B O 1
ATOM 1496 N N . TYR B 1 19 ? -4.527 24.688 2.482 1 97.88 19 TYR B N 1
ATOM 1497 C CA . TYR B 1 19 ? -3.818 24.703 3.756 1 97.88 19 TYR B CA 1
ATOM 1498 C C . TYR B 1 19 ? -3.275 23.328 4.098 1 97.88 19 TYR B C 1
ATOM 1500 O O . TYR B 1 19 ? -4.043 22.391 4.336 1 97.88 19 TYR B O 1
ATOM 1508 N N . VAL B 1 20 ? -1.979 23.203 4.125 1 98.38 20 VAL B N 1
ATOM 1509 C CA . VAL B 1 20 ? -1.362 21.906 4.375 1 98.38 20 VAL B CA 1
ATOM 1510 C C . VAL B 1 20 ? -0.875 21.828 5.82 1 98.38 20 VAL B C 1
ATOM 1512 O O . VAL B 1 20 ? -0.083 22.672 6.258 1 98.38 20 VAL B O 1
ATOM 1515 N N . ILE B 1 21 ? -1.377 20.859 6.535 1 98.31 21 ILE B N 1
ATOM 1516 C CA . ILE B 1 21 ? -0.948 20.578 7.902 1 98.31 21 ILE B CA 1
ATOM 1517 C C . ILE B 1 21 ? -0.008 19.375 7.906 1 98.31 21 ILE B C 1
ATOM 1519 O O . ILE B 1 21 ? -0.42 18.266 7.594 1 98.31 21 ILE B O 1
ATOM 1523 N N . SER B 1 22 ? 1.214 19.625 8.219 1 98.12 22 SER B N 1
ATOM 1524 C CA . SER B 1 22 ? 2.203 18.562 8.344 1 98.12 22 SER B CA 1
ATOM 1525 C C . SER B 1 22 ? 2.068 17.844 9.68 1 98.12 22 SER B C 1
ATOM 1527 O O . SER B 1 22 ? 2.328 18.422 10.734 1 98.12 22 SER B O 1
ATOM 1529 N N . MET B 1 23 ? 1.782 16.594 9.586 1 98.12 23 MET B N 1
ATOM 1530 C CA . MET B 1 23 ? 1.56 15.82 10.812 1 98.12 23 MET B CA 1
ATOM 1531 C C . MET B 1 23 ? 2.865 15.617 11.57 1 98.12 23 MET B C 1
ATOM 1533 O O . MET B 1 23 ? 2.869 15.547 12.797 1 98.12 23 MET B O 1
ATOM 1537 N N . GLY B 1 24 ? 3.938 15.539 10.836 1 96.88 24 GLY B N 1
ATOM 1538 C CA . GLY B 1 24 ? 5.242 15.484 11.477 1 96.88 24 GLY B CA 1
ATOM 1539 C C . GLY B 1 24 ? 5.562 16.734 12.281 1 96.88 24 GLY B C 1
ATOM 1540 O O . GLY B 1 24 ? 6.102 16.641 13.383 1 96.88 24 GLY B O 1
ATOM 1541 N N . ASP B 1 25 ? 5.23 17.875 11.711 1 97.38 25 ASP B N 1
ATOM 1542 C CA . ASP B 1 25 ? 5.461 19.141 12.414 1 97.38 25 ASP B CA 1
ATOM 1543 C C . ASP B 1 25 ? 4.617 19.234 13.68 1 97.38 25 ASP B C 1
ATOM 1545 O O . ASP B 1 25 ? 5.086 19.703 14.711 1 97.38 25 ASP B O 1
ATOM 1549 N N . VAL B 1 26 ? 3.4 18.766 13.547 1 98.06 26 VAL B N 1
ATOM 1550 C CA . VAL B 1 26 ? 2.506 18.766 14.703 1 98.06 26 VAL B CA 1
ATOM 1551 C C . VAL B 1 26 ? 3.084 17.891 15.812 1 98.06 26 VAL B C 1
ATOM 1553 O O . VAL B 1 26 ? 3.098 18.281 16.984 1 98.06 26 VAL B O 1
ATOM 1556 N N . LEU B 1 27 ? 3.535 16.703 15.445 1 97.75 27 LEU B N 1
ATOM 1557 C CA . LEU B 1 27 ? 4.145 15.797 16.406 1 97.75 27 LEU B CA 1
ATOM 1558 C C . LEU B 1 27 ? 5.383 16.422 17.031 1 97.75 27 LEU B C 1
ATOM 1560 O O . LEU B 1 27 ? 5.598 16.297 18.25 1 97.75 27 LEU B O 1
ATOM 1564 N N . ARG B 1 28 ? 6.176 17.047 16.203 1 97.5 28 ARG B N 1
ATOM 1565 C CA . ARG B 1 28 ? 7.391 17.688 16.688 1 97.5 28 ARG B CA 1
ATOM 1566 C C . ARG B 1 28 ? 7.07 18.766 17.719 1 97.5 28 ARG B C 1
ATOM 1568 O O . ARG B 1 28 ? 7.734 18.875 18.75 1 97.5 28 ARG B O 1
ATOM 1575 N N . LYS B 1 29 ? 6.113 19.609 17.406 1 97.31 29 LYS B N 1
ATOM 1576 C CA . LYS B 1 29 ? 5.676 20.641 18.328 1 97.31 29 LYS B CA 1
ATOM 1577 C C . LYS B 1 29 ? 5.293 20.031 19.688 1 97.31 29 LYS B C 1
ATOM 1579 O O . LYS B 1 29 ? 5.664 20.562 20.734 1 97.31 29 LYS B O 1
ATOM 1584 N N . ARG B 1 30 ? 4.535 18.953 19.656 1 97.12 30 ARG B N 1
ATOM 1585 C CA . ARG B 1 30 ? 4.121 18.266 20.891 1 97.12 30 ARG B CA 1
ATOM 1586 C C . ARG B 1 30 ? 5.32 17.672 21.609 1 97.12 30 ARG B C 1
ATOM 1588 O O . ARG B 1 30 ? 5.387 17.703 22.844 1 97.12 30 ARG B O 1
ATOM 1595 N N . TYR B 1 31 ? 6.191 17.094 20.875 1 97.56 31 TYR B N 1
ATOM 1596 C CA . TYR B 1 31 ? 7.426 16.531 21.406 1 97.56 31 TYR B CA 1
ATOM 1597 C C . TYR B 1 31 ? 8.203 17.578 22.203 1 97.56 31 TYR B C 1
ATOM 1599 O O . TYR B 1 31 ? 8.648 17.312 23.312 1 97.56 31 TYR B O 1
ATOM 1607 N N . GLU B 1 32 ? 8.406 18.75 21.641 1 96.94 32 GLU B N 1
ATOM 1608 C CA . GLU B 1 32 ? 9.156 19.828 22.281 1 96.94 32 GLU B CA 1
ATOM 1609 C C . GLU B 1 32 ? 8.523 20.25 23.594 1 96.94 32 GLU B C 1
ATOM 1611 O O . GLU B 1 32 ? 9.227 20.672 24.516 1 96.94 32 GLU B O 1
ATOM 1616 N N . LYS B 1 33 ? 7.289 20.047 23.719 1 95.75 33 LYS B N 1
ATOM 1617 C CA . LYS B 1 33 ? 6.559 20.484 24.906 1 95.75 33 LYS B CA 1
ATOM 1618 C C . LYS B 1 33 ? 6.516 19.391 25.969 1 95.75 33 LYS B C 1
ATOM 1620 O O . LYS B 1 33 ? 6.566 19.688 27.172 1 95.75 33 LYS B O 1
ATOM 1625 N N . GLU B 1 34 ? 6.449 18.141 25.5 1 95.94 34 GLU B N 1
ATOM 1626 C CA . GLU B 1 34 ? 6.035 17.094 26.438 1 95.94 34 GLU B CA 1
ATOM 1627 C C . GLU B 1 34 ? 7.09 16 26.562 1 95.94 34 GLU B C 1
ATOM 1629 O O . GLU B 1 34 ? 6.977 15.117 27.406 1 95.94 34 GLU B O 1
ATOM 1634 N N . ALA B 1 35 ? 8.055 16.031 25.703 1 95.31 35 ALA B N 1
ATOM 1635 C CA . ALA B 1 35 ? 9.023 14.945 25.719 1 95.31 35 ALA B CA 1
ATOM 1636 C C . ALA B 1 35 ? 9.75 14.867 27.062 1 95.31 35 ALA B C 1
ATOM 1638 O O . ALA B 1 35 ? 10.016 15.898 27.688 1 95.31 35 ALA B O 1
ATOM 1639 N N . LYS B 1 36 ? 10.086 13.688 27.5 1 95.19 36 LYS B N 1
ATOM 1640 C CA . LYS B 1 36 ? 10.93 13.484 28.672 1 95.19 36 LYS B CA 1
ATOM 1641 C C . LYS B 1 36 ? 12.383 13.828 28.359 1 95.19 36 LYS B C 1
ATOM 1643 O O . LYS B 1 36 ? 12.797 13.82 27.203 1 95.19 36 LYS B O 1
ATOM 1648 N N . ILE B 1 37 ? 13.109 14.016 29.422 1 94.12 37 ILE B N 1
ATOM 1649 C CA . ILE B 1 37 ? 14.531 14.32 29.25 1 94.12 37 ILE B CA 1
ATOM 1650 C C . ILE B 1 37 ? 15.234 13.148 28.578 1 94.12 37 ILE B C 1
ATOM 1652 O O . ILE B 1 37 ? 15.156 12.016 29.047 1 94.12 37 ILE B O 1
ATOM 1656 N N . GLY B 1 38 ? 15.844 13.445 27.438 1 94.44 38 GLY B N 1
ATOM 1657 C CA . GLY B 1 38 ? 16.625 12.43 26.75 1 94.44 38 GLY B CA 1
ATOM 1658 C C . GLY B 1 38 ? 15.797 11.562 25.828 1 94.44 38 GLY B C 1
ATOM 1659 O O . GLY B 1 38 ? 16.328 10.68 25.156 1 94.44 38 GLY B O 1
ATOM 1660 N N . GLU B 1 39 ? 14.516 11.773 25.828 1 96.31 39 GLU B N 1
ATOM 1661 C CA . GLU B 1 39 ? 13.633 10.984 24.969 1 96.31 39 GLU B CA 1
ATOM 1662 C C . GLU B 1 39 ? 13.812 11.352 23.5 1 96.31 39 GLU B C 1
ATOM 1664 O O . GLU B 1 39 ? 13.789 12.531 23.141 1 96.31 39 GLU B O 1
ATOM 1669 N N . ARG B 1 40 ? 14.039 10.305 22.781 1 94.56 40 ARG B N 1
ATOM 1670 C CA . ARG B 1 40 ? 14.133 10.539 21.344 1 94.56 40 ARG B CA 1
ATOM 1671 C C . ARG B 1 40 ? 12.75 10.719 20.734 1 94.56 40 ARG B C 1
ATOM 1673 O O . ARG B 1 40 ? 11.75 10.242 21.281 1 94.56 40 ARG B O 1
ATOM 1680 N N . MET B 1 41 ? 12.656 11.352 19.562 1 93.94 41 MET B N 1
ATOM 1681 C CA . MET B 1 41 ? 11.406 11.641 18.859 1 93.94 41 MET B CA 1
ATOM 1682 C C . MET B 1 41 ? 10.648 10.352 18.562 1 93.94 41 MET B C 1
ATOM 1684 O O . MET B 1 41 ? 9.43 10.281 18.766 1 93.94 41 MET B O 1
ATOM 1688 N N . MET B 1 42 ? 11.375 9.422 18.062 1 91.25 42 MET B N 1
ATOM 1689 C CA . MET B 1 42 ? 10.758 8.148 17.703 1 91.25 42 MET B CA 1
ATOM 1690 C C . MET B 1 42 ? 10.148 7.469 18.922 1 91.25 42 MET B C 1
ATOM 1692 O O . MET B 1 42 ? 9.07 6.879 18.844 1 91.25 42 MET B O 1
ATOM 1696 N N . ASP B 1 43 ? 10.828 7.547 20.016 1 94.94 43 ASP B N 1
ATOM 1697 C CA . ASP B 1 43 ? 10.32 6.965 21.25 1 94.94 43 ASP B CA 1
ATOM 1698 C C . ASP B 1 43 ? 9.102 7.73 21.75 1 94.94 43 ASP B C 1
ATOM 1700 O O . ASP B 1 43 ? 8.156 7.125 22.266 1 94.94 43 ASP B O 1
ATOM 1704 N N . PHE B 1 44 ? 9.203 9.039 21.672 1 97.25 44 PHE B N 1
ATOM 1705 C CA . PHE B 1 44 ? 8.07 9.875 22.047 1 97.25 44 PHE B CA 1
ATOM 1706 C C . PHE B 1 44 ? 6.84 9.531 21.219 1 97.25 44 PHE B C 1
ATOM 1708 O O . PHE B 1 44 ? 5.746 9.359 21.75 1 97.25 44 PHE B O 1
ATOM 1715 N N . ALA B 1 45 ? 7.008 9.422 19.906 1 96.38 45 ALA B N 1
ATOM 1716 C CA . ALA B 1 45 ? 5.926 9.078 18.984 1 96.38 45 ALA B CA 1
ATOM 1717 C C . ALA B 1 45 ? 5.281 7.75 19.375 1 96.38 45 ALA B C 1
ATOM 1719 O O . ALA B 1 45 ? 4.055 7.633 19.391 1 96.38 45 ALA B O 1
ATOM 1720 N N . LYS B 1 46 ? 6.105 6.809 19.672 1 95.38 46 LYS B N 1
ATOM 1721 C CA . LYS B 1 46 ? 5.617 5.496 20.094 1 95.38 46 LYS B CA 1
ATOM 1722 C C . LYS B 1 46 ? 4.84 5.594 21.406 1 95.38 46 LYS B C 1
ATOM 1724 O O . LYS B 1 46 ? 3.75 5.031 21.516 1 95.38 46 LYS B O 1
ATOM 1729 N N . ARG B 1 47 ? 5.41 6.324 22.328 1 96.69 47 ARG B N 1
ATOM 1730 C CA . ARG B 1 47 ? 4.805 6.461 23.656 1 96.69 47 ARG B CA 1
ATOM 1731 C C . ARG B 1 47 ? 3.424 7.105 23.562 1 96.69 47 ARG B C 1
ATOM 1733 O O . ARG B 1 47 ? 2.461 6.613 24.141 1 96.69 47 ARG B O 1
ATOM 1740 N N . ILE B 1 48 ? 3.275 8.164 22.844 1 96.94 48 ILE B N 1
ATOM 1741 C CA . ILE B 1 48 ? 1.998 8.867 22.797 1 96.94 48 ILE B CA 1
ATOM 1742 C C . ILE B 1 48 ? 0.962 8.008 22.078 1 96.94 48 ILE B C 1
ATOM 1744 O O . ILE B 1 48 ? -0.224 8.039 22.422 1 96.94 48 ILE B O 1
ATOM 1748 N N . ARG B 1 49 ? 1.331 7.23 21.094 1 96.81 49 ARG B N 1
ATOM 1749 C CA . ARG B 1 49 ? 0.412 6.309 20.438 1 96.81 49 ARG B CA 1
ATOM 1750 C C . ARG B 1 49 ? -0.043 5.215 21.391 1 96.81 49 ARG B C 1
ATOM 1752 O O . ARG B 1 49 ? -1.197 4.785 21.344 1 96.81 49 ARG B O 1
ATOM 1759 N N . GLU B 1 50 ? 0.886 4.73 22.234 1 96.69 50 GLU B N 1
ATOM 1760 C CA . GLU B 1 50 ? 0.554 3.717 23.219 1 96.69 50 GLU B CA 1
ATOM 1761 C C . GLU B 1 50 ? -0.446 4.25 24.25 1 96.69 50 GLU B C 1
ATOM 1763 O O . GLU B 1 50 ? -1.361 3.535 24.656 1 96.69 50 GLU B O 1
ATOM 1768 N N . ILE B 1 51 ? -0.261 5.496 24.609 1 96.94 51 ILE B N 1
ATOM 1769 C CA . ILE B 1 51 ? -1.068 6.102 25.656 1 96.94 51 ILE B CA 1
ATOM 1770 C C . ILE B 1 51 ? -2.406 6.559 25.078 1 96.94 51 ILE B C 1
ATOM 1772 O O . ILE B 1 51 ? -3.461 6.312 25.672 1 96.94 51 ILE B O 1
ATOM 1776 N N . TYR B 1 52 ? -2.408 7.219 23.906 1 97.56 52 TYR B N 1
ATOM 1777 C CA . TYR B 1 52 ? -3.594 7.93 23.453 1 97.56 52 TYR B CA 1
ATOM 1778 C C . TYR B 1 52 ? -4.211 7.234 22.234 1 97.56 52 TYR B C 1
ATOM 1780 O O . TYR B 1 52 ? -5.273 7.637 21.75 1 97.56 52 TYR B O 1
ATOM 1788 N N . GLY B 1 53 ? -3.568 6.18 21.719 1 97.56 53 GLY B N 1
ATOM 1789 C CA . GLY B 1 53 ? -4.082 5.441 20.578 1 97.56 53 GLY B CA 1
ATOM 1790 C C . GLY B 1 53 ? -3.371 5.777 19.281 1 97.56 53 GLY B C 1
ATOM 1791 O O . GLY B 1 53 ? -2.713 6.816 19.172 1 97.56 53 GLY B O 1
ATOM 1792 N N . GLU B 1 54 ? -3.566 4.961 18.281 1 97.31 54 GLU B N 1
ATOM 1793 C CA . GLU B 1 54 ? -2.846 5.047 17.016 1 97.31 54 GLU B CA 1
ATOM 1794 C C . GLU B 1 54 ? -3.264 6.281 16.219 1 97.31 54 GLU B C 1
ATOM 1796 O O . GLU B 1 54 ? -2.543 6.723 15.32 1 97.31 54 GLU B O 1
ATOM 1801 N N . GLY B 1 55 ? -4.355 6.867 16.531 1 98.19 55 GLY B N 1
ATOM 1802 C CA . GLY B 1 55 ? -4.883 8.008 15.797 1 98.19 55 GLY B CA 1
ATOM 1803 C C . GLY B 1 55 ? -4.5 9.336 16.422 1 98.19 55 GLY B C 1
ATOM 1804 O O . GLY B 1 55 ? -4.969 10.391 15.977 1 98.19 55 GLY B O 1
ATOM 1805 N N . VAL B 1 56 ? -3.646 9.344 17.406 1 98.38 56 VAL B N 1
ATOM 1806 C CA . VAL B 1 56 ? -3.42 10.508 18.25 1 98.38 56 VAL B CA 1
ATOM 1807 C C . VAL B 1 56 ? -2.832 11.648 17.422 1 98.38 56 VAL B C 1
ATOM 1809 O O . VAL B 1 56 ? -3.207 12.805 17.594 1 98.38 56 VAL B O 1
ATOM 1812 N N . VAL B 1 57 ? -1.925 11.352 16.547 1 98.38 57 VAL B N 1
ATOM 1813 C CA . VAL B 1 57 ? -1.273 12.414 15.789 1 98.38 57 VAL B CA 1
ATOM 1814 C C . VAL B 1 57 ? -2.285 13.078 14.859 1 98.38 57 VAL B C 1
ATOM 1816 O O . VAL B 1 57 ? -2.221 14.289 14.625 1 98.38 57 VAL B O 1
ATOM 1819 N N . ALA B 1 58 ? -3.184 12.289 14.312 1 98.69 58 ALA B N 1
ATOM 1820 C CA . ALA B 1 58 ? -4.27 12.852 13.516 1 98.69 58 ALA B CA 1
ATOM 1821 C C . ALA B 1 58 ? -5.133 13.797 14.352 1 98.69 58 ALA B C 1
ATOM 1823 O O . ALA B 1 58 ? -5.473 14.891 13.906 1 98.69 58 ALA B O 1
ATOM 1824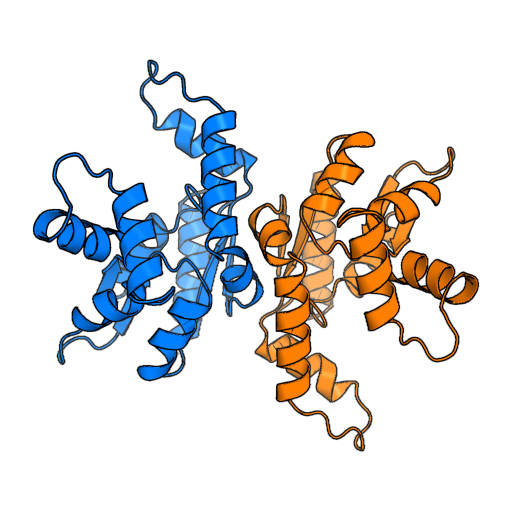 N N . ARG B 1 59 ? -5.473 13.391 15.547 1 98.44 59 ARG B N 1
ATOM 1825 C CA . ARG B 1 59 ? -6.273 14.242 16.422 1 98.44 59 ARG B CA 1
ATOM 1826 C C . ARG B 1 59 ? -5.559 15.555 16.719 1 98.44 59 ARG B C 1
ATOM 1828 O O . ARG B 1 59 ? -6.164 16.625 16.656 1 98.44 59 ARG B O 1
ATOM 1835 N N . LEU B 1 60 ? -4.285 15.43 17.047 1 98.31 60 LEU B N 1
ATOM 1836 C CA . LEU B 1 60 ? -3.486 16.625 17.281 1 98.31 60 LEU B CA 1
ATOM 1837 C C . LEU B 1 60 ? -3.467 17.531 16.047 1 98.31 60 LEU B C 1
ATOM 1839 O O . LEU B 1 60 ? -3.553 18.75 16.156 1 98.31 60 LEU B O 1
ATOM 1843 N N . SER B 1 61 ? -3.363 16.938 14.891 1 98.62 61 SER B N 1
ATOM 1844 C CA . SER B 1 61 ? -3.316 17.688 13.633 1 98.62 61 SER B CA 1
ATOM 1845 C C . SER B 1 61 ? -4.633 18.406 13.375 1 98.62 61 SER B C 1
ATOM 1847 O O . SER B 1 61 ? -4.641 19.531 12.859 1 98.62 61 SER B O 1
ATOM 1849 N N . MET B 1 62 ? -5.727 17.781 13.727 1 98.06 62 MET B N 1
ATOM 1850 C CA . MET B 1 62 ? -7.043 18.391 13.539 1 98.06 62 MET B CA 1
ATOM 1851 C C . MET B 1 62 ? -7.211 19.625 14.406 1 98.06 62 MET B C 1
ATOM 1853 O O . MET B 1 62 ? -7.965 20.531 14.062 1 98.06 62 MET B O 1
ATOM 1857 N N . GLU B 1 63 ? -6.508 19.641 15.508 1 97.44 63 GLU B N 1
ATOM 1858 C CA . GLU B 1 63 ? -6.562 20.797 16.406 1 97.44 63 GLU B CA 1
ATOM 1859 C C . GLU B 1 63 ? -5.949 22.031 15.75 1 97.44 63 GLU B C 1
ATOM 1861 O O . GLU B 1 63 ? -6.176 23.156 16.203 1 97.44 63 GLU B O 1
ATOM 1866 N N . GLU B 1 64 ? -5.148 21.812 14.719 1 97.56 64 GLU B N 1
ATOM 1867 C CA . GLU B 1 64 ? -4.496 22.922 14.039 1 97.56 64 GLU B CA 1
ATOM 1868 C C . GLU B 1 64 ? -5.461 23.625 13.094 1 97.56 64 GLU B C 1
ATOM 1870 O O . GLU B 1 64 ? -5.16 24.703 12.586 1 97.56 64 GLU B O 1
ATOM 1875 N N . ILE B 1 65 ? -6.617 23.047 12.828 1 97.25 65 ILE B N 1
ATOM 1876 C CA . ILE B 1 65 ? -7.59 23.594 11.883 1 97.25 65 ILE B CA 1
ATOM 1877 C C . ILE B 1 65 ? -8.219 24.859 12.469 1 97.25 65 ILE B C 1
ATOM 1879 O O . ILE B 1 65 ? -8.602 24.891 13.641 1 97.25 65 ILE B O 1
ATOM 1883 N N . THR B 1 66 ? -8.312 25.891 11.672 1 95.94 66 THR B N 1
ATOM 1884 C CA . THR B 1 66 ? -9.031 27.109 12.031 1 95.94 66 THR B CA 1
ATOM 1885 C C . THR B 1 66 ? -10.266 27.297 11.156 1 95.94 66 THR B C 1
ATOM 1887 O O . THR B 1 66 ? -10.328 26.766 10.039 1 95.94 66 THR B O 1
ATOM 1890 N N . PRO B 1 67 ? -11.25 28.062 11.547 1 92.69 67 PRO B N 1
ATOM 1891 C CA . PRO B 1 67 ? -12.484 28.25 10.789 1 92.69 67 PRO B CA 1
ATOM 1892 C C . PRO B 1 67 ? -12.242 28.906 9.422 1 92.69 67 PRO B C 1
ATOM 1894 O O . PRO B 1 67 ? -13.086 28.797 8.531 1 92.69 67 PRO B O 1
ATOM 1897 N N . THR B 1 68 ? -11.164 29.531 9.234 1 92.81 68 THR B N 1
ATOM 1898 C CA . THR B 1 68 ? -10.898 30.25 7.996 1 92.81 68 THR B CA 1
ATOM 1899 C C . THR B 1 68 ? -10.32 29.312 6.941 1 92.81 68 THR B C 1
ATOM 1901 O O . THR B 1 68 ? -10.242 29.656 5.762 1 92.81 68 THR B O 1
ATOM 1904 N N . MET B 1 69 ? -9.938 28.156 7.453 1 93 69 MET B N 1
ATOM 1905 C CA . MET B 1 69 ? -9.336 27.219 6.512 1 93 69 MET B CA 1
ATOM 1906 C C . MET B 1 69 ? -10.406 26.5 5.711 1 93 69 MET B C 1
ATOM 1908 O O . MET B 1 69 ? -11.328 25.906 6.285 1 93 69 MET B O 1
ATOM 1912 N N . SER B 1 70 ? -10.383 26.547 4.387 1 88.19 70 SER B N 1
ATOM 1913 C CA . SER B 1 70 ? -11.406 25.922 3.561 1 88.19 70 SER B CA 1
ATOM 1914 C C . SER B 1 70 ? -10.867 24.688 2.842 1 88.19 70 SER B C 1
ATOM 1916 O O . SER B 1 70 ? -11.578 23.688 2.686 1 88.19 70 SER B O 1
ATOM 1918 N N . ARG B 1 71 ? -9.742 24.688 2.32 1 94.25 71 ARG B N 1
ATOM 1919 C CA . ARG B 1 71 ? -9.102 23.562 1.641 1 94.25 71 ARG B CA 1
ATOM 1920 C C . ARG B 1 71 ? -7.926 23.031 2.459 1 94.25 71 ARG B C 1
ATOM 1922 O O . ARG B 1 71 ? -6.836 23.609 2.436 1 94.25 71 ARG B O 1
ATOM 1929 N N . ILE B 1 72 ? -8.219 21.844 3.172 1 97.62 72 ILE B N 1
ATOM 1930 C CA . ILE B 1 72 ? -7.23 21.359 4.129 1 97.62 72 ILE B CA 1
ATOM 1931 C C . ILE B 1 72 ? -6.645 20.031 3.641 1 97.62 72 ILE B C 1
ATOM 1933 O O . ILE B 1 72 ? -7.371 19.172 3.152 1 97.62 72 ILE B O 1
ATOM 1937 N N . ALA B 1 73 ? -5.41 19.953 3.691 1 98.19 73 ALA B N 1
ATOM 1938 C CA . ALA B 1 73 ? -4.703 18.703 3.426 1 98.19 73 ALA B CA 1
ATOM 1939 C C . ALA B 1 73 ? -3.814 18.312 4.602 1 98.19 73 ALA B C 1
ATOM 1941 O O . ALA B 1 73 ? -3.07 19.141 5.129 1 98.19 73 ALA B O 1
ATOM 1942 N N . PHE B 1 74 ? -3.885 17.078 5.051 1 98.5 74 PHE B N 1
ATOM 1943 C CA . PHE B 1 74 ? -2.982 16.516 6.055 1 98.5 74 PHE B CA 1
ATOM 1944 C C . PHE B 1 74 ? -1.866 15.719 5.395 1 98.5 74 PHE B C 1
ATOM 1946 O O . PHE B 1 74 ? -2.129 14.797 4.621 1 98.5 74 PHE B O 1
ATOM 1953 N N . GLU B 1 75 ? -0.652 16.094 5.605 1 98.44 75 GLU B N 1
ATOM 1954 C CA . GLU B 1 75 ? 0.513 15.422 5.027 1 98.44 75 GLU B CA 1
ATOM 1955 C C . GLU B 1 75 ? 1.215 14.539 6.059 1 98.44 75 GLU B C 1
ATOM 1957 O O . GLU B 1 75 ? 1.539 15 7.156 1 98.44 75 GLU B O 1
ATOM 1962 N N . GLY B 1 76 ? 1.412 13.336 5.688 1 97.75 76 GLY B N 1
ATOM 1963 C CA . GLY B 1 76 ? 2.188 12.445 6.539 1 97.75 76 GLY B CA 1
ATOM 1964 C C . GLY B 1 76 ? 1.334 11.453 7.297 1 97.75 76 GLY B C 1
ATOM 1965 O O . GLY B 1 76 ? 1.645 11.102 8.438 1 97.75 76 GLY B O 1
ATOM 1966 N N . VAL B 1 77 ? 0.246 11.039 6.73 1 98.12 77 VAL B N 1
ATOM 1967 C CA . VAL B 1 77 ? -0.604 10.016 7.32 1 98.12 77 VAL B CA 1
ATOM 1968 C C . VAL B 1 77 ? 0.157 8.688 7.395 1 98.12 77 VAL B C 1
ATOM 1970 O O . VAL B 1 77 ? 0.879 8.328 6.461 1 98.12 77 VAL B O 1
ATOM 1973 N N . ARG B 1 78 ? -0.084 7.953 8.516 1 96.62 78 ARG B N 1
ATOM 1974 C CA . ARG B 1 78 ? 0.769 6.781 8.695 1 96.62 78 ARG B CA 1
ATOM 1975 C C . ARG B 1 78 ? -0.067 5.52 8.891 1 96.62 78 ARG B C 1
ATOM 1977 O O . ARG B 1 78 ? 0.45 4.406 8.789 1 96.62 78 ARG B O 1
ATOM 1984 N N . SER B 1 79 ? -1.366 5.648 9.188 1 97.75 79 SER B N 1
ATOM 1985 C CA . SER B 1 79 ? -2.166 4.461 9.477 1 97.75 79 SER B CA 1
ATOM 1986 C C . SER B 1 79 ? -3.641 4.703 9.18 1 97.75 79 SER B C 1
ATOM 1988 O O . SER B 1 79 ? -4.074 5.852 9.055 1 97.75 79 SER B O 1
ATOM 1990 N N . LEU B 1 80 ? -4.367 3.619 9.094 1 97.88 80 LEU B N 1
ATOM 1991 C CA . LEU B 1 80 ? -5.809 3.713 8.891 1 97.88 80 LEU B CA 1
ATOM 1992 C C . LEU B 1 80 ? -6.5 4.277 10.133 1 97.88 80 LEU B C 1
ATOM 1994 O O . LEU B 1 80 ? -7.559 4.902 10.023 1 97.88 80 LEU B O 1
ATOM 1998 N N . ALA B 1 81 ? -5.934 4.055 11.297 1 98 81 ALA B N 1
ATOM 1999 C CA . ALA B 1 81 ? -6.473 4.668 12.508 1 98 81 ALA B CA 1
ATOM 2000 C C . ALA B 1 81 ? -6.512 6.188 12.383 1 98 81 ALA B C 1
ATOM 2002 O O . ALA B 1 81 ? -7.457 6.832 12.844 1 98 81 ALA B O 1
ATOM 2003 N N . GLU B 1 82 ? -5.488 6.734 11.797 1 98.44 82 GLU B N 1
ATOM 2004 C CA . GLU B 1 82 ? -5.449 8.172 11.578 1 98.44 82 GLU B CA 1
ATOM 2005 C C . GLU B 1 82 ? -6.504 8.609 10.562 1 98.44 82 GLU B C 1
ATOM 2007 O O . GLU B 1 82 ? -7.164 9.633 10.742 1 98.44 82 GLU B O 1
ATOM 2012 N N . VAL B 1 83 ? -6.668 7.844 9.508 1 98.38 83 VAL B N 1
ATOM 2013 C CA . VAL B 1 83 ? -7.691 8.117 8.5 1 98.38 83 VAL B CA 1
ATOM 2014 C C . VAL B 1 83 ? -9.07 8.125 9.156 1 98.38 83 VAL B C 1
ATOM 2016 O O . VAL B 1 83 ? -9.906 8.984 8.859 1 98.38 83 VAL B O 1
ATOM 2019 N N . ASP B 1 84 ? -9.273 7.172 10.039 1 97.81 84 ASP B N 1
ATOM 2020 C CA . ASP B 1 84 ? -10.555 7.074 10.742 1 97.81 84 ASP B CA 1
ATOM 2021 C C . ASP B 1 84 ? -10.82 8.336 11.562 1 97.81 84 ASP B C 1
ATOM 2023 O O . ASP B 1 84 ? -11.961 8.805 11.633 1 97.81 84 ASP B O 1
ATOM 2027 N N . GLU B 1 85 ? -9.82 8.859 12.203 1 98.25 85 GLU B N 1
ATOM 2028 C CA . GLU B 1 85 ? -9.992 10.117 12.93 1 98.25 85 GLU B CA 1
ATOM 2029 C C . GLU B 1 85 ? -10.445 11.242 11.992 1 98.25 85 GLU B C 1
ATOM 2031 O O . GLU B 1 85 ? -11.32 12.031 12.352 1 98.25 85 GLU B O 1
ATOM 2036 N N . PHE B 1 86 ? -9.844 11.289 10.789 1 98.12 86 PHE B N 1
ATOM 2037 C CA . PHE B 1 86 ? -10.141 12.352 9.844 1 98.12 86 PHE B CA 1
ATOM 2038 C C . PHE B 1 86 ? -11.57 12.227 9.32 1 98.12 86 PHE B C 1
ATOM 2040 O O . PHE B 1 86 ? -12.141 13.203 8.812 1 98.12 86 PHE B O 1
ATOM 2047 N N . ARG B 1 87 ? -12.164 11.078 9.367 1 96.69 87 ARG B N 1
ATOM 2048 C CA . ARG B 1 87 ? -13.539 10.883 8.93 1 96.69 87 ARG B CA 1
ATOM 2049 C C . ARG B 1 87 ? -14.516 11.688 9.781 1 96.69 87 ARG B C 1
ATOM 2051 O O . ARG B 1 87 ? -15.648 11.938 9.375 1 96.69 87 ARG B O 1
ATOM 2058 N N . ARG B 1 88 ? -14.062 12.016 10.969 1 94.5 88 ARG B N 1
ATOM 2059 C CA . ARG B 1 88 ? -14.875 12.867 11.828 1 94.5 88 ARG B CA 1
ATOM 2060 C C . ARG B 1 88 ? -15.086 14.242 11.211 1 94.5 88 ARG B C 1
ATOM 2062 O O . ARG B 1 88 ? -16.031 14.953 11.562 1 94.5 88 ARG B O 1
ATOM 2069 N N . LEU B 1 89 ? -14.195 14.641 10.352 1 94.19 89 LEU B N 1
ATOM 2070 C CA . LEU B 1 89 ? -14.273 15.93 9.68 1 94.19 89 LEU B CA 1
ATOM 2071 C C . LEU B 1 89 ? -15.094 15.828 8.391 1 94.19 89 LEU B C 1
ATOM 2073 O O . LEU B 1 89 ? -15.516 16.844 7.836 1 94.19 89 LEU B O 1
ATOM 2077 N N . GLY B 1 90 ? -15.289 14.727 7.906 1 92.5 90 GLY B N 1
ATOM 2078 C CA . GLY B 1 90 ? -15.914 14.43 6.625 1 92.5 90 GLY B CA 1
ATOM 2079 C C . GLY B 1 90 ? -15.273 13.25 5.914 1 92.5 90 GLY B C 1
ATOM 2080 O O . GLY B 1 90 ? -14.641 12.406 6.547 1 92.5 90 GLY B O 1
ATOM 2081 N N . ASN B 1 91 ? -15.516 13.109 4.625 1 91.12 91 ASN B N 1
ATOM 2082 C CA . ASN B 1 91 ? -14.938 12.016 3.844 1 91.12 91 ASN B CA 1
ATOM 2083 C C . ASN B 1 91 ? -13.594 12.406 3.234 1 91.12 91 ASN B C 1
ATOM 2085 O O . ASN B 1 91 ? -13.555 13.062 2.193 1 91.12 91 ASN B O 1
ATOM 2089 N N . PRO B 1 92 ? -12.57 11.992 3.852 1 96.88 92 PRO B N 1
ATOM 2090 C CA . PRO B 1 92 ? -11.266 12.367 3.312 1 96.88 92 PRO B CA 1
ATOM 2091 C C . PRO B 1 92 ? -10.953 11.688 1.981 1 96.88 92 PRO B C 1
ATOM 2093 O O . PRO B 1 92 ? -11.328 10.531 1.775 1 96.88 92 PRO B O 1
ATOM 2096 N N . ILE B 1 93 ? -10.32 12.414 1.108 1 98 93 ILE B N 1
ATOM 2097 C CA . ILE B 1 93 ? -9.734 11.844 -0.098 1 98 93 ILE B CA 1
ATOM 2098 C C . ILE B 1 93 ? -8.289 11.422 0.182 1 98 93 ILE B C 1
ATOM 2100 O O . ILE B 1 93 ? -7.473 12.234 0.606 1 98 93 ILE B O 1
ATOM 2104 N N . ILE B 1 94 ? -8.016 10.172 0.034 1 98.62 94 ILE B N 1
ATOM 2105 C CA . ILE B 1 94 ? -6.676 9.656 0.295 1 98.62 94 ILE B CA 1
ATOM 2106 C C . ILE B 1 94 ? -5.855 9.664 -0.995 1 98.62 94 ILE B C 1
ATOM 2108 O O . ILE B 1 94 ? -6.234 9.031 -1.98 1 98.62 94 ILE B O 1
ATOM 2112 N N . ILE B 1 95 ? -4.762 10.359 -1.015 1 98.75 95 ILE B N 1
ATOM 2113 C CA . ILE B 1 95 ? -3.83 10.406 -2.139 1 98.75 95 ILE B CA 1
ATOM 2114 C C . ILE B 1 95 ? -2.486 9.812 -1.718 1 98.75 95 ILE B C 1
ATOM 2116 O O . ILE B 1 95 ? -1.842 10.32 -0.796 1 98.75 95 ILE B O 1
ATOM 2120 N N . ALA B 1 96 ? -2.068 8.773 -2.365 1 98.75 96 ALA B N 1
ATOM 2121 C CA . ALA B 1 96 ? -0.759 8.18 -2.109 1 98.75 96 ALA B CA 1
ATOM 2122 C C . ALA B 1 96 ? 0.246 8.578 -3.186 1 98.75 96 ALA B C 1
ATOM 2124 O O . ALA B 1 96 ? -0.096 8.641 -4.371 1 98.75 96 ALA B O 1
ATOM 2125 N N . ILE B 1 97 ? 1.424 8.906 -2.787 1 98.69 97 ILE B N 1
ATOM 2126 C CA . ILE B 1 97 ? 2.545 9.109 -3.699 1 98.69 97 ILE B CA 1
ATOM 2127 C C . ILE B 1 97 ? 3.475 7.898 -3.652 1 98.69 97 ILE B C 1
ATOM 2129 O O . ILE B 1 97 ? 3.951 7.516 -2.582 1 98.69 97 ILE B O 1
ATOM 2133 N N . HIS B 1 98 ? 3.693 7.324 -4.82 1 98.62 98 HIS B N 1
ATOM 2134 C CA . HIS B 1 98 ? 4.52 6.121 -4.836 1 98.62 98 HIS B CA 1
ATOM 2135 C C . HIS B 1 98 ? 5.766 6.316 -5.691 1 98.62 98 HIS B C 1
ATOM 2137 O O . HIS B 1 98 ? 5.684 6.863 -6.797 1 98.62 98 HIS B O 1
ATOM 2143 N N . SER B 1 99 ? 6.852 5.926 -5.168 1 98.31 99 SER B N 1
ATOM 2144 C CA . SER B 1 99 ? 8.125 5.742 -5.855 1 98.31 99 SER B CA 1
ATOM 2145 C C . SER B 1 99 ? 8.75 4.395 -5.516 1 98.31 99 SER B C 1
ATOM 2147 O O . SER B 1 99 ? 8.727 3.969 -4.359 1 98.31 99 SER B O 1
ATOM 2149 N N . PRO B 1 100 ? 9.336 3.75 -6.543 1 98.06 100 PRO B N 1
ATOM 2150 C CA . PRO B 1 100 ? 10.008 2.488 -6.23 1 98.06 100 PRO B CA 1
ATOM 2151 C C . PRO B 1 100 ? 11.086 2.645 -5.156 1 98.06 100 PRO B C 1
ATOM 2153 O O . PRO B 1 100 ? 11.773 3.668 -5.113 1 98.06 100 PRO B O 1
ATOM 2156 N N . PRO B 1 101 ? 11.273 1.587 -4.332 1 97.62 101 PRO B N 1
ATOM 2157 C CA . PRO B 1 101 ? 12.273 1.679 -3.26 1 97.62 101 PRO B CA 1
ATOM 2158 C C . PRO B 1 101 ? 13.656 2.055 -3.773 1 97.62 101 PRO B C 1
ATOM 2160 O O . PRO B 1 101 ? 14.32 2.916 -3.191 1 97.62 101 PRO B O 1
ATOM 2163 N N . SER B 1 102 ? 14.039 1.445 -4.871 1 96.31 102 SER B N 1
ATOM 2164 C CA . SER B 1 102 ? 15.367 1.704 -5.402 1 96.31 102 SER B CA 1
ATOM 2165 C C . SER B 1 102 ? 15.562 3.186 -5.711 1 96.31 102 SER B C 1
ATOM 2167 O O . SER B 1 102 ? 16.609 3.762 -5.387 1 96.31 102 SER B O 1
ATOM 2169 N N . LEU B 1 103 ? 14.562 3.76 -6.297 1 96.56 103 LEU B N 1
ATOM 2170 C CA . LEU B 1 103 ? 14.633 5.172 -6.648 1 96.56 103 LEU B CA 1
ATOM 2171 C C . LEU B 1 103 ? 14.609 6.047 -5.398 1 96.56 103 LEU B C 1
ATOM 2173 O O . LEU B 1 103 ? 15.359 7.02 -5.301 1 96.56 103 LEU B O 1
ATOM 2177 N N . ARG B 1 104 ? 13.773 5.727 -4.426 1 96.88 104 ARG B N 1
ATOM 2178 C CA . ARG B 1 104 ? 13.695 6.48 -3.18 1 96.88 104 ARG B CA 1
ATOM 2179 C C . ARG B 1 104 ? 15.031 6.477 -2.453 1 96.88 104 ARG B C 1
ATOM 2181 O O . ARG B 1 104 ? 15.492 7.516 -1.977 1 96.88 104 ARG B O 1
ATOM 2188 N N . TYR B 1 105 ? 15.648 5.32 -2.41 1 95.69 105 TYR B N 1
ATOM 2189 C CA . TYR B 1 105 ? 16.922 5.188 -1.724 1 95.69 105 TYR B CA 1
ATOM 2190 C C . TYR B 1 105 ? 18 6.016 -2.412 1 95.69 105 TYR B C 1
ATOM 2192 O O . TYR B 1 105 ? 18.797 6.695 -1.751 1 95.69 105 TYR B O 1
ATOM 2200 N N . GLN B 1 106 ? 18 5.953 -3.715 1 93.56 106 GLN B N 1
ATOM 2201 C CA . GLN B 1 106 ? 18.953 6.754 -4.477 1 93.56 106 GLN B CA 1
ATOM 2202 C C . GLN B 1 106 ? 18.781 8.242 -4.18 1 93.56 106 GLN B C 1
ATOM 2204 O O . GLN B 1 106 ? 19.766 8.945 -3.959 1 93.56 106 GLN B O 1
ATOM 2209 N N . ARG B 1 107 ? 17.516 8.711 -4.18 1 91.81 107 ARG B N 1
ATOM 2210 C CA . ARG B 1 107 ? 17.219 10.109 -3.893 1 91.81 107 ARG B CA 1
ATOM 2211 C C . ARG B 1 107 ? 17.719 10.508 -2.51 1 91.81 107 ARG B C 1
ATOM 2213 O O . ARG B 1 107 ? 18.281 11.594 -2.336 1 91.81 107 ARG B O 1
ATOM 2220 N N . MET B 1 108 ? 17.578 9.641 -1.535 1 91.44 108 MET B N 1
ATOM 2221 C CA . MET B 1 108 ? 17.922 9.938 -0.147 1 91.44 108 MET B CA 1
ATOM 2222 C C . MET B 1 108 ? 19.438 9.906 0.062 1 91.44 108 MET B C 1
ATOM 2224 O O . MET B 1 108 ? 19.969 10.703 0.832 1 91.44 108 MET B O 1
ATOM 2228 N N . ILE B 1 109 ? 20.109 9.008 -0.62 1 88.94 109 ILE B N 1
ATOM 2229 C CA . ILE B 1 109 ? 21.562 8.898 -0.525 1 88.94 109 ILE B CA 1
ATOM 2230 C C . ILE B 1 109 ? 22.219 10.117 -1.177 1 88.94 109 ILE B C 1
ATOM 2232 O O . ILE B 1 109 ? 23.219 10.641 -0.667 1 88.94 109 ILE B O 1
ATOM 2236 N N . SER B 1 110 ? 21.688 10.508 -2.279 1 85.12 110 SER B N 1
ATOM 2237 C CA . SER B 1 110 ? 22.25 11.633 -3.014 1 85.12 110 SER B CA 1
ATOM 2238 C C . SER B 1 110 ? 22.125 12.93 -2.223 1 85.12 110 SER B C 1
ATOM 2240 O O . SER B 1 110 ? 22.922 13.852 -2.404 1 85.12 110 SER B O 1
ATOM 2242 N N . ARG B 1 111 ? 21.141 13 -1.418 1 77.75 111 ARG B N 1
ATOM 2243 C CA . ARG B 1 111 ? 20.906 14.203 -0.622 1 77.75 111 ARG B CA 1
ATOM 2244 C C . ARG B 1 111 ? 21.859 14.258 0.57 1 77.75 111 ARG B C 1
ATOM 2246 O O . ARG B 1 111 ? 22.094 15.32 1.144 1 77.75 111 ARG B O 1
ATOM 2253 N N . MET B 1 112 ? 22.25 13.07 0.97 1 67.69 112 MET B N 1
ATOM 2254 C CA . MET B 1 112 ? 23.109 12.992 2.148 1 67.69 112 MET B CA 1
ATOM 2255 C C . MET B 1 112 ? 24.531 13.422 1.817 1 67.69 112 MET B C 1
ATOM 2257 O O . MET B 1 112 ? 24.969 13.328 0.665 1 67.69 112 MET B O 1
ATOM 2261 N N . ARG B 1 113 ? 25.047 14.023 2.879 1 61.66 113 ARG B N 1
ATOM 2262 C CA . ARG B 1 113 ? 26.438 14.438 2.764 1 61.66 113 ARG B CA 1
ATOM 2263 C C . ARG B 1 113 ? 27.359 13.227 2.586 1 61.66 113 ARG B C 1
ATOM 2265 O O . ARG B 1 113 ? 27.016 12.117 3.016 1 61.66 113 ARG B O 1
ATOM 2272 N N . PRO B 1 114 ? 28.359 13.383 1.763 1 55.97 114 PRO B N 1
ATOM 2273 C CA . PRO B 1 114 ? 29.312 12.32 1.459 1 55.97 114 PRO B CA 1
ATOM 2274 C C . PRO B 1 114 ? 29.672 11.477 2.684 1 55.97 114 PRO B C 1
ATOM 2276 O O . PRO B 1 114 ? 29.922 10.273 2.562 1 55.97 114 PRO B O 1
ATOM 2279 N N . ASP B 1 115 ? 29.781 12.102 3.783 1 51.34 115 ASP B N 1
ATOM 2280 C CA . ASP B 1 115 ? 30.266 11.422 4.977 1 51.34 115 ASP B CA 1
ATOM 2281 C C . ASP B 1 115 ? 29.172 10.586 5.625 1 51.34 115 ASP B C 1
ATOM 2283 O O . ASP B 1 115 ? 29.422 9.875 6.598 1 51.34 115 ASP B O 1
ATOM 2287 N N . ASP B 1 116 ? 28.031 10.781 5.188 1 56.5 116 ASP B N 1
ATOM 2288 C CA . ASP B 1 116 ? 26.938 10.062 5.844 1 56.5 116 ASP B CA 1
ATOM 2289 C C . ASP B 1 116 ? 26.891 8.602 5.395 1 56.5 116 ASP B C 1
ATOM 2291 O O . ASP B 1 116 ? 26.875 8.32 4.195 1 56.5 116 ASP B O 1
ATOM 2295 N N . SER B 1 117 ? 27.766 7.84 6.117 1 52.78 117 SER B N 1
ATOM 2296 C CA . SER B 1 117 ? 27.641 6.406 5.863 1 52.78 117 SER B CA 1
ATOM 2297 C C . SER B 1 117 ? 26.203 6.02 5.574 1 52.78 117 SER B C 1
ATOM 2299 O O . SER B 1 117 ? 25.344 6.078 6.465 1 52.78 117 SER B O 1
ATOM 2301 N N . LYS B 1 118 ? 25.766 6.32 4.301 1 60.84 118 LYS B N 1
ATOM 2302 C CA . LYS B 1 118 ? 24.375 6.113 3.916 1 60.84 118 LYS B CA 1
ATOM 2303 C C . LYS B 1 118 ? 24.094 4.641 3.631 1 60.84 118 LYS B C 1
ATOM 2305 O O . LYS B 1 118 ? 24.5 4.117 2.59 1 60.84 118 LYS B O 1
ATOM 2310 N N . ASN B 1 119 ? 23.766 3.77 4.781 1 81.69 119 ASN B N 1
ATOM 2311 C CA . ASN B 1 119 ? 23.562 2.328 4.688 1 81.69 119 ASN B CA 1
ATOM 2312 C C . ASN B 1 119 ? 22.156 1.996 4.191 1 81.69 119 ASN B C 1
ATOM 2314 O O . ASN B 1 119 ? 21.172 2.375 4.82 1 81.69 119 ASN B O 1
ATOM 2318 N N . ILE B 1 120 ? 22.078 1.521 2.965 1 88.94 120 ILE B N 1
ATOM 2319 C CA . ILE B 1 120 ? 20.859 1.032 2.357 1 88.94 120 ILE B CA 1
ATOM 2320 C C . ILE B 1 120 ? 20.047 0.249 3.391 1 88.94 120 ILE B C 1
ATOM 2322 O O . ILE B 1 120 ? 18.812 0.308 3.396 1 88.94 120 ILE B O 1
ATOM 2326 N N . GLU B 1 121 ? 20.719 -0.273 4.289 1 91.62 121 GLU B N 1
ATOM 2327 C CA . GLU B 1 121 ? 20.062 -1.058 5.332 1 91.62 121 GLU B CA 1
ATOM 2328 C C . GLU B 1 121 ? 19.266 -0.163 6.281 1 91.62 121 GLU B C 1
ATOM 2330 O O . GLU B 1 121 ? 18.172 -0.531 6.727 1 91.62 121 GLU B O 1
ATOM 2335 N N . ASP B 1 122 ? 19.797 0.951 6.48 1 91.88 122 ASP B N 1
ATOM 2336 C CA . ASP B 1 122 ? 19.109 1.903 7.34 1 91.88 122 ASP B CA 1
ATOM 2337 C C . ASP B 1 122 ? 17.844 2.434 6.664 1 91.88 122 ASP B C 1
ATOM 2339 O O . ASP B 1 122 ? 16.812 2.609 7.316 1 91.88 122 ASP B O 1
ATOM 2343 N N . LEU B 1 123 ? 17.891 2.668 5.398 1 93.81 123 LEU B N 1
ATOM 2344 C CA . LEU B 1 123 ? 16.75 3.148 4.625 1 93.81 123 LEU B CA 1
ATOM 2345 C C . LEU B 1 123 ? 15.656 2.09 4.566 1 93.81 123 LEU B C 1
ATOM 2347 O O . LEU B 1 123 ? 14.477 2.406 4.727 1 93.81 123 LEU B O 1
ATOM 2351 N N . ARG B 1 124 ? 16.094 0.883 4.398 1 94.94 124 ARG B N 1
ATOM 2352 C CA . ARG B 1 124 ? 15.148 -0.23 4.398 1 94.94 124 ARG B CA 1
ATOM 2353 C C . ARG B 1 124 ? 14.445 -0.357 5.75 1 94.94 124 ARG B C 1
ATOM 2355 O O . ARG B 1 124 ? 13.242 -0.595 5.812 1 94.94 124 ARG B O 1
ATOM 2362 N N . ARG B 1 125 ? 15.211 -0.197 6.805 1 94.88 125 ARG B N 1
ATOM 2363 C CA . ARG B 1 125 ? 14.648 -0.266 8.148 1 94.88 125 ARG B CA 1
ATOM 2364 C C . ARG B 1 125 ? 13.602 0.824 8.359 1 94.88 125 ARG B C 1
ATOM 2366 O O . ARG B 1 125 ? 12.555 0.577 8.953 1 94.88 125 ARG B O 1
ATOM 2373 N N . ARG B 1 126 ? 13.852 1.988 7.84 1 94 126 ARG B N 1
ATOM 2374 C CA . ARG B 1 126 ? 12.898 3.088 7.938 1 94 126 ARG B CA 1
ATOM 2375 C C . ARG B 1 126 ? 11.609 2.766 7.191 1 94 126 ARG B C 1
ATOM 2377 O O . ARG B 1 126 ? 10.516 3.078 7.664 1 94 126 ARG B O 1
ATOM 2384 N N . ASP B 1 127 ? 11.766 2.154 5.992 1 96.88 127 ASP B N 1
ATOM 2385 C CA . ASP B 1 127 ? 10.594 1.699 5.254 1 96.88 127 ASP B CA 1
ATOM 2386 C C . ASP B 1 127 ? 9.758 0.737 6.09 1 96.88 127 ASP B C 1
ATOM 2388 O O . ASP B 1 127 ? 8.539 0.899 6.199 1 96.88 127 ASP B O 1
ATOM 2392 N N . LEU B 1 128 ? 10.438 -0.194 6.68 1 96.94 128 LEU B N 1
ATOM 2393 C CA . LEU B 1 128 ? 9.75 -1.221 7.457 1 96.94 128 LEU B CA 1
ATOM 2394 C C . LEU B 1 128 ? 9.07 -0.613 8.68 1 96.94 128 LEU B C 1
ATOM 2396 O O . LEU B 1 128 ? 7.992 -1.056 9.078 1 96.94 128 LEU B O 1
ATOM 2400 N N . ASP B 1 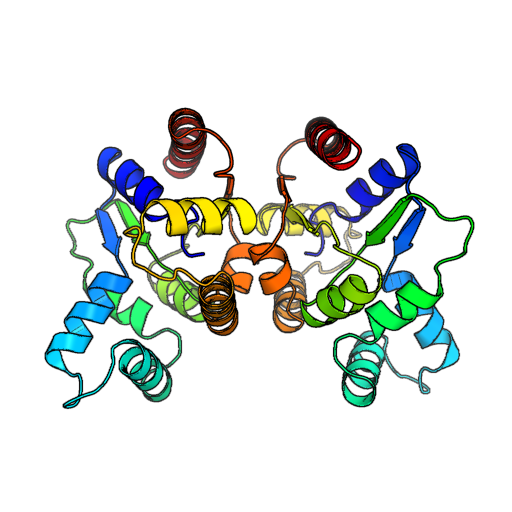129 ? 9.68 0.371 9.227 1 94.94 129 ASP B N 1
ATOM 2401 C CA . ASP B 1 129 ? 9.078 1.069 10.352 1 94.94 129 ASP B CA 1
ATOM 2402 C C . ASP B 1 129 ? 7.766 1.737 9.945 1 94.94 129 ASP B C 1
ATOM 2404 O O . ASP B 1 129 ? 6.773 1.664 10.672 1 94.94 129 ASP B O 1
ATOM 2408 N N . GLU B 1 130 ? 7.758 2.375 8.789 1 96.62 130 GLU B N 1
ATOM 2409 C CA . GLU B 1 130 ? 6.535 2.986 8.273 1 96.62 130 GLU B CA 1
ATOM 2410 C C . GLU B 1 130 ? 5.453 1.939 8.039 1 96.62 130 GLU B C 1
ATOM 2412 O O . GLU B 1 130 ? 4.285 2.164 8.359 1 96.62 130 GLU B O 1
ATOM 2417 N N . ILE B 1 131 ? 5.84 0.85 7.496 1 97.62 131 ILE B N 1
ATOM 2418 C CA . ILE B 1 131 ? 4.914 -0.236 7.203 1 97.62 131 ILE B CA 1
ATOM 2419 C C . ILE B 1 131 ? 4.34 -0.792 8.5 1 97.62 131 ILE B C 1
ATOM 2421 O O . ILE B 1 131 ? 3.141 -1.07 8.594 1 97.62 131 ILE B O 1
ATOM 2425 N N . ARG B 1 132 ? 5.152 -0.906 9.516 1 95 132 ARG B N 1
ATOM 2426 C CA . ARG B 1 132 ? 4.703 -1.384 10.812 1 95 132 ARG B CA 1
ATOM 2427 C C . ARG B 1 132 ? 3.684 -0.429 11.43 1 95 132 ARG B C 1
ATOM 2429 O O . ARG B 1 132 ? 2.752 -0.86 12.109 1 95 132 ARG B O 1
ATOM 2436 N N . LEU B 1 133 ? 3.834 0.845 11.133 1 94.19 133 LEU B N 1
ATOM 2437 C CA . LEU B 1 133 ? 2.881 1.833 11.625 1 94.19 133 LEU B CA 1
ATOM 2438 C C . LEU B 1 133 ? 1.541 1.7 10.906 1 94.19 133 LEU B C 1
ATOM 2440 O O . LEU B 1 133 ? 0.513 2.152 11.414 1 94.19 133 LEU B O 1
ATOM 2444 N N . GLY B 1 134 ? 1.565 1.17 9.734 1 96.69 134 GLY B N 1
ATOM 2445 C CA . GLY B 1 134 ? 0.296 0.905 9.07 1 96.69 134 GLY B CA 1
ATOM 2446 C C . GLY B 1 134 ? 0.142 1.643 7.758 1 96.69 134 GLY B C 1
ATOM 2447 O O . GLY B 1 134 ? -0.947 1.672 7.18 1 96.69 134 GLY B O 1
ATOM 2448 N N . ILE B 1 135 ? 1.224 2.184 7.211 1 98.06 135 ILE B N 1
ATOM 2449 C CA . ILE B 1 135 ? 1.135 3.033 6.027 1 98.06 135 ILE B CA 1
ATOM 2450 C C . ILE B 1 135 ? 0.651 2.211 4.836 1 98.06 135 ILE B C 1
ATOM 2452 O O . ILE B 1 135 ? -0.055 2.725 3.967 1 98.06 135 ILE B O 1
ATOM 2456 N N . GLY B 1 136 ? 0.997 0.959 4.84 1 98.31 136 GLY B N 1
ATOM 2457 C CA . GLY B 1 136 ? 0.598 0.099 3.738 1 98.31 136 GLY B CA 1
ATOM 2458 C C . GLY B 1 136 ? -0.906 0.036 3.545 1 98.31 136 GLY B C 1
ATOM 2459 O O . GLY B 1 136 ? -1.392 0.03 2.412 1 98.31 136 GLY B O 1
ATOM 2460 N N . GLY B 1 137 ? -1.607 -0.09 4.625 1 98.38 137 GLY B N 1
ATOM 2461 C CA . GLY B 1 137 ? -3.061 -0.111 4.551 1 98.38 137 GLY B CA 1
ATOM 2462 C C . GLY B 1 137 ? -3.645 1.16 3.963 1 98.38 137 GLY B C 1
ATOM 2463 O O . GLY B 1 137 ? -4.617 1.111 3.209 1 98.38 137 GLY B O 1
ATOM 2464 N N . VAL B 1 138 ? -3.039 2.287 4.297 1 98.62 138 VAL B N 1
ATOM 2465 C CA . VAL B 1 138 ? -3.48 3.572 3.76 1 98.62 138 VAL B CA 1
ATOM 2466 C C . VAL B 1 138 ? -3.277 3.598 2.246 1 98.62 138 VAL B C 1
ATOM 2468 O O . VAL B 1 138 ? -4.18 3.982 1.5 1 98.62 138 VAL B O 1
ATOM 2471 N N . ILE B 1 139 ? -2.133 3.129 1.839 1 98.69 139 ILE B N 1
ATOM 2472 C CA . ILE B 1 139 ? -1.804 3.096 0.418 1 98.69 139 ILE B CA 1
ATOM 2473 C C . ILE B 1 139 ? -2.771 2.17 -0.314 1 98.69 139 ILE B C 1
ATOM 2475 O O . ILE B 1 139 ? -3.27 2.506 -1.392 1 98.69 139 ILE B O 1
ATOM 2479 N N . ALA B 1 140 ? -3.092 1.026 0.271 1 98.56 140 ALA B N 1
ATOM 2480 C CA . ALA B 1 140 ? -3.967 0.026 -0.333 1 98.56 140 ALA B CA 1
ATOM 2481 C C . ALA B 1 140 ? -5.363 0.594 -0.572 1 98.56 140 ALA B C 1
ATOM 2483 O O . ALA B 1 140 ? -6.043 0.207 -1.525 1 98.56 140 ALA B O 1
ATOM 2484 N N . LEU B 1 141 ? -5.73 1.541 0.27 1 98.31 141 LEU B N 1
ATOM 2485 C CA . LEU B 1 141 ? -7.09 2.064 0.193 1 98.31 141 LEU B CA 1
ATOM 2486 C C . LEU B 1 141 ? -7.098 3.467 -0.405 1 98.31 141 LEU B C 1
ATOM 2488 O O . LEU B 1 141 ? -8.102 4.18 -0.309 1 98.31 141 LEU B O 1
ATOM 2492 N N . ALA B 1 142 ? -6.055 3.891 -0.997 1 98.69 142 ALA B N 1
ATOM 2493 C CA . ALA B 1 142 ? -5.953 5.23 -1.569 1 98.69 142 ALA B CA 1
ATOM 2494 C C . ALA B 1 142 ? -6.992 5.441 -2.666 1 98.69 142 ALA B C 1
ATOM 2496 O O . ALA B 1 142 ? -7.258 4.535 -3.461 1 98.69 142 ALA B O 1
ATOM 2497 N N . ASP B 1 143 ? -7.551 6.633 -2.711 1 98.38 143 ASP B N 1
ATOM 2498 C CA . ASP B 1 143 ? -8.438 7.023 -3.801 1 98.38 143 ASP B CA 1
ATOM 2499 C C . ASP B 1 143 ? -7.648 7.309 -5.078 1 98.38 143 ASP B C 1
ATOM 2501 O O . ASP B 1 143 ? -8.148 7.094 -6.184 1 98.38 143 ASP B O 1
ATOM 2505 N N . TYR B 1 144 ? -6.508 7.859 -4.902 1 98.31 144 TYR B N 1
ATOM 2506 C CA . TYR B 1 144 ? -5.59 8.164 -5.992 1 98.31 144 TYR B CA 1
ATOM 2507 C C . TYR B 1 144 ? -4.16 7.785 -5.625 1 98.31 144 TYR B C 1
ATOM 2509 O O . TYR B 1 144 ? -3.75 7.926 -4.473 1 98.31 144 TYR B O 1
ATOM 2517 N N . ILE B 1 145 ? -3.447 7.32 -6.613 1 98.56 145 ILE B N 1
ATOM 2518 C CA . ILE B 1 145 ? -2.01 7.117 -6.469 1 98.56 145 ILE B CA 1
ATOM 2519 C C . ILE B 1 145 ? -1.268 7.887 -7.555 1 98.56 145 ILE B C 1
ATOM 2521 O O . ILE B 1 145 ? -1.595 7.773 -8.742 1 98.56 145 ILE B O 1
ATOM 2525 N N . ILE B 1 146 ? -0.384 8.695 -7.176 1 98.44 146 ILE B N 1
ATOM 2526 C CA . ILE B 1 146 ? 0.498 9.406 -8.102 1 98.44 146 ILE B CA 1
ATOM 2527 C C . ILE B 1 146 ? 1.863 8.719 -8.133 1 98.44 146 ILE B C 1
ATOM 2529 O O . ILE B 1 146 ? 2.52 8.578 -7.098 1 98.44 146 ILE B O 1
ATOM 2533 N N . ILE B 1 147 ? 2.268 8.336 -9.273 1 97.94 147 ILE B N 1
ATOM 2534 C CA . ILE B 1 147 ? 3.562 7.684 -9.422 1 97.94 147 ILE B CA 1
ATOM 2535 C C . ILE B 1 147 ? 4.648 8.734 -9.641 1 97.94 147 ILE B C 1
ATOM 2537 O O . ILE B 1 147 ? 4.551 9.562 -10.547 1 97.94 147 ILE B O 1
ATOM 2541 N N . ASN B 1 148 ? 5.629 8.742 -8.773 1 98.12 148 ASN B N 1
ATOM 2542 C CA . ASN B 1 148 ? 6.781 9.625 -8.867 1 98.12 148 ASN B CA 1
ATOM 2543 C C . ASN B 1 148 ? 8.055 8.867 -9.227 1 98.12 148 ASN B C 1
ATOM 2545 O O . ASN B 1 148 ? 8.914 8.648 -8.375 1 98.12 148 ASN B O 1
ATOM 2549 N N . ASP B 1 149 ? 8.172 8.484 -10.5 1 96.31 149 ASP B N 1
ATOM 2550 C CA . ASP B 1 149 ? 9.297 7.66 -10.922 1 96.31 149 ASP B CA 1
ATOM 2551 C C . ASP B 1 149 ? 10.016 8.289 -12.117 1 96.31 149 ASP B C 1
ATOM 2553 O O . ASP B 1 149 ? 10.758 7.602 -12.828 1 96.31 149 ASP B O 1
ATOM 2557 N N . SER B 1 150 ? 9.688 9.469 -12.414 1 94.38 150 SER B N 1
ATOM 2558 C CA . SER B 1 150 ? 10.289 10.148 -13.555 1 94.38 150 SER B CA 1
ATOM 2559 C C . SER B 1 150 ? 10.844 11.516 -13.156 1 94.38 150 SER B C 1
ATOM 2561 O O . SER B 1 150 ? 11.477 11.656 -12.109 1 94.38 150 SER B O 1
ATOM 2563 N N . THR B 1 151 ? 10.633 12.57 -13.945 1 95.38 151 THR B N 1
ATOM 2564 C CA . THR B 1 151 ? 11.156 13.898 -13.664 1 95.38 151 THR B CA 1
ATOM 2565 C C . THR B 1 151 ? 10.203 14.68 -12.766 1 95.38 151 THR B C 1
ATOM 2567 O O . THR B 1 151 ? 9.023 14.32 -12.648 1 95.38 151 THR B O 1
ATOM 2570 N N . ILE B 1 152 ? 10.734 15.727 -12.172 1 95.94 152 ILE B N 1
ATOM 2571 C CA . ILE B 1 152 ? 9.938 16.609 -11.32 1 95.94 152 ILE B CA 1
ATOM 2572 C C . ILE B 1 152 ? 8.789 17.203 -12.133 1 95.94 152 ILE B C 1
ATOM 2574 O O . ILE B 1 152 ? 7.664 17.328 -11.641 1 95.94 152 ILE B O 1
ATOM 2578 N N . ASP B 1 153 ? 9.078 17.531 -13.383 1 97.56 153 ASP B N 1
ATOM 2579 C CA . ASP B 1 153 ? 8.062 18.125 -14.25 1 97.56 153 ASP B CA 1
ATOM 2580 C C . ASP B 1 153 ? 6.926 17.141 -14.508 1 97.56 153 ASP B C 1
ATOM 2582 O O . ASP B 1 153 ? 5.754 17.516 -14.484 1 97.56 153 ASP B O 1
ATOM 2586 N N . GLU B 1 154 ? 7.25 15.914 -14.75 1 97.5 154 GLU B N 1
ATOM 2587 C CA . GLU B 1 154 ? 6.234 14.891 -14.969 1 97.5 154 GLU B CA 1
ATOM 2588 C C . GLU B 1 154 ? 5.398 14.664 -13.711 1 97.5 154 GLU B C 1
ATOM 2590 O O . GLU B 1 154 ? 4.18 14.492 -13.797 1 97.5 154 GLU B O 1
ATOM 2595 N N . PHE B 1 155 ? 6.113 14.695 -12.641 1 98 155 PHE B N 1
ATOM 2596 C CA . PHE B 1 155 ? 5.41 14.531 -11.375 1 98 155 PHE B CA 1
ATOM 2597 C C . PHE B 1 155 ? 4.422 15.672 -11.156 1 98 155 PHE B C 1
ATOM 2599 O O . PHE B 1 155 ? 3.273 15.438 -10.766 1 98 155 PHE B O 1
ATOM 2606 N N . LYS B 1 156 ? 4.852 16.859 -11.383 1 98 156 LYS B N 1
ATOM 2607 C CA . LYS B 1 156 ? 4 18.031 -11.211 1 98 156 LYS B CA 1
ATOM 2608 C C . LYS B 1 156 ? 2.764 17.953 -12.102 1 98 156 LYS B C 1
ATOM 2610 O O . LYS B 1 156 ? 1.657 18.266 -11.664 1 98 156 LYS B O 1
ATOM 2615 N N . LYS B 1 157 ? 2.934 17.484 -13.289 1 97.94 157 LYS B N 1
ATOM 2616 C CA . LYS B 1 157 ? 1.816 17.344 -14.219 1 97.94 157 LYS B CA 1
ATOM 2617 C C . LYS B 1 157 ? 0.792 16.328 -13.688 1 97.94 157 LYS B C 1
ATOM 2619 O O . LYS B 1 157 ? -0.408 16.609 -13.672 1 97.94 157 LYS B O 1
ATOM 2624 N N . ARG B 1 158 ? 1.278 15.188 -13.242 1 97.5 158 ARG B N 1
ATOM 2625 C CA . ARG B 1 158 ? 0.392 14.164 -12.695 1 97.5 158 ARG B CA 1
ATOM 2626 C C . ARG B 1 158 ? -0.335 14.672 -11.461 1 97.5 158 ARG B C 1
ATOM 2628 O O . ARG B 1 158 ? -1.529 14.422 -11.281 1 97.5 158 ARG B O 1
ATOM 2635 N N . ALA B 1 159 ? 0.414 15.375 -10.609 1 98.12 159 ALA B N 1
ATOM 2636 C CA . ALA B 1 159 ? -0.146 15.945 -9.391 1 98.12 159 ALA B CA 1
ATOM 2637 C C . ALA B 1 159 ? -1.263 16.938 -9.703 1 98.12 159 ALA B C 1
ATOM 2639 O O . ALA B 1 159 ? -2.34 16.875 -9.109 1 98.12 159 ALA B O 1
ATOM 2640 N N . GLU B 1 160 ? -1.019 17.797 -10.641 1 97.75 160 GLU B N 1
ATOM 2641 C CA . GLU B 1 160 ? -1.99 18.812 -11.008 1 97.75 160 GLU B CA 1
ATOM 2642 C C . GLU B 1 160 ? -3.256 18.188 -11.586 1 97.75 160 GLU B C 1
ATOM 2644 O O . GLU B 1 160 ? -4.363 18.672 -11.328 1 97.75 160 GLU B O 1
ATOM 2649 N N . GLU B 1 161 ? -3.078 17.156 -12.352 1 97.12 161 GLU B N 1
ATOM 2650 C CA . GLU B 1 161 ? -4.234 16.453 -12.906 1 97.12 161 GLU B CA 1
ATOM 2651 C C . GLU B 1 161 ? -5.125 15.906 -11.797 1 97.12 161 GLU B C 1
ATOM 2653 O O . GLU B 1 161 ? -6.348 16.031 -11.852 1 97.12 161 GLU B O 1
ATOM 2658 N N . ILE B 1 162 ? -4.527 15.336 -10.812 1 97.44 162 ILE B N 1
ATOM 2659 C CA . ILE B 1 162 ? -5.277 14.75 -9.711 1 97.44 162 ILE B CA 1
ATOM 2660 C C . ILE B 1 162 ? -5.945 15.859 -8.898 1 97.44 162 ILE B C 1
ATOM 2662 O O . ILE B 1 162 ? -7.098 15.727 -8.477 1 97.44 162 ILE B O 1
ATOM 2666 N N . ILE B 1 163 ? -5.215 16.938 -8.695 1 97.75 163 ILE B N 1
ATOM 2667 C CA . ILE B 1 163 ? -5.75 18.062 -7.926 1 97.75 163 ILE B CA 1
ATOM 2668 C C . ILE B 1 163 ? -6.973 18.625 -8.633 1 97.75 163 ILE B C 1
ATOM 2670 O O . ILE B 1 163 ? -7.969 18.969 -7.992 1 97.75 163 ILE B O 1
ATOM 2674 N N . LEU B 1 164 ? -6.93 18.672 -9.961 1 96.19 164 LEU B N 1
ATOM 2675 C CA . LEU B 1 164 ? -8.062 19.141 -10.75 1 96.19 164 LEU B CA 1
ATOM 2676 C C . LEU B 1 164 ? -9.273 18.234 -10.57 1 96.19 164 LEU B C 1
ATOM 2678 O O . LEU B 1 164 ? -10.406 18.703 -10.5 1 96.19 164 LEU B O 1
ATOM 2682 N N . ARG B 1 165 ? -9.023 16.984 -10.414 1 94.5 165 ARG B N 1
ATOM 2683 C CA . ARG B 1 165 ? -10.094 16.016 -10.266 1 94.5 165 ARG B CA 1
ATOM 2684 C C . ARG B 1 165 ? -10.766 16.141 -8.906 1 94.5 165 ARG B C 1
ATOM 2686 O O . ARG B 1 165 ? -11.977 15.906 -8.773 1 94.5 165 ARG B O 1
ATOM 2693 N N . ILE B 1 166 ? -10.039 16.531 -7.918 1 93.81 166 ILE B N 1
ATOM 2694 C CA . ILE B 1 166 ? -10.602 16.484 -6.57 1 93.81 166 ILE B CA 1
ATOM 2695 C C . ILE B 1 166 ? -11.195 17.844 -6.215 1 93.81 166 ILE B C 1
ATOM 2697 O O . ILE B 1 166 ? -11.852 18 -5.18 1 93.81 166 ILE B O 1
ATOM 2701 N N . THR B 1 167 ? -10.906 18.875 -6.93 1 88.81 167 THR B N 1
ATOM 2702 C CA . THR B 1 167 ? -11.438 20.203 -6.648 1 88.81 167 THR B CA 1
ATOM 2703 C C . THR B 1 167 ? -12.641 20.5 -7.539 1 88.81 167 THR B C 1
ATOM 2705 O O . THR B 1 167 ? -13.211 21.594 -7.477 1 88.81 167 THR B O 1
ATOM 2708 N N . LYS B 1 168 ? -12.984 19.625 -8.445 1 77.06 168 LYS B N 1
ATOM 2709 C CA . LYS B 1 168 ? -14.195 19.781 -9.25 1 77.06 168 LYS B CA 1
ATOM 2710 C C . LYS B 1 168 ? -15.438 19.359 -8.461 1 77.06 168 LYS B C 1
ATOM 2712 O O . LYS B 1 168 ? -15.359 18.469 -7.602 1 77.06 168 LYS B O 1
#

Secondary structure (DSSP, 8-state):
-TTSSHHHHHHHHHHTT-EEEEHHHHHHHHHHHHPPTT--HHHHHHHHHHHH-TTHHHHHHHTT--TT--SEEEE----HHHHHHHTTTS-PPPEEEE--HHHHHHHHHHHS-TTS---HHHHHHHHHHHHHHTHHHHHHT-SEEEE--S-HHHHHHHHHHHHHHH--/-TTSSHHHHHHHHHHTT-EEEEHHHHHHHHHHHHPPTT--HHHHHHHHHHHH-TTHHHHHHHTT--TT--SEEEE----HHHHHHHTTTS-PPPEEEE--HHHHHHHHHHHS-TTS---HHHHHHHHHHHHHHTHHHHHHT-SEEEE--S-HHHHHHHHHHHHHHH--

Foldseek 3Di:
DAQLCLVVLQVLCVVVPAAEQELVVLLVVVCVVDPDVPDDSVNSLVVCCVVPNLQVSLVSSVVVDDPVGDHYHYGDDQAVSVVVVCCVVPHDAQEAGDEDLVNSLVSVVVPDDPPPPSDSVVSVVVVVVSVVSHNVVSVVPHPYYQYDYDDSVVSSVSSVVVVVVVVD/DAQLCLVVLQVLCVVVPAAEQELVVLLVVVCVVDPDVPDDSVNSLVVCCVVVNLQVSLVSSVVVDDPVGDHYHYTDDQAVSVVVVCCVVPHDAQEAGDEDLVNSLVSVVVVDDPPPPSDSVVSVVVVVV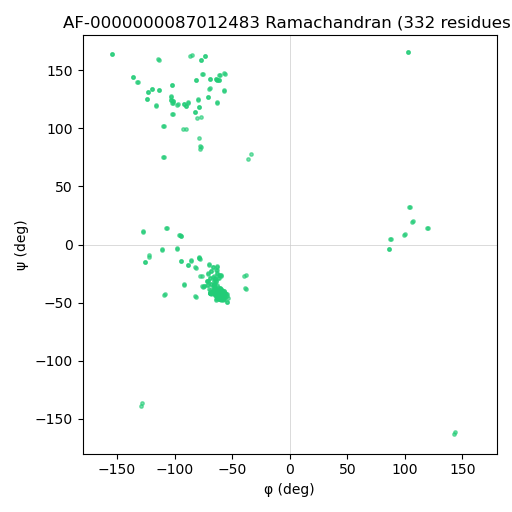SVVSHNVVSVVPHPYYQYDYDDSVVSSVSSVVVVVVVVD

Radius of gyration: 21.27 Å; Cα contacts (8 Å, |Δi|>4): 431; chains: 2; bounding box: 60×63×52 Å

Organism: Acidianus infernus (NCBI:txid12915)